Protein AF-0000000079916812 (afdb_homodimer)

pLDDT: mean 95.44, std 8.04, range [49.31, 98.94]

Radius of gyration: 19.15 Å; Cα contacts (8 Å, |Δi|>4): 628; chains: 2; bounding box: 50×48×40 Å

Nearest PDB structures (foldseek):
  5aig-assembly2_B  TM=8.307E-01  e=3.169E-08  unidentified
  4j9a-assembly4_D  TM=8.418E-01  e=2.479E-08  Pseudomonas aeruginosa PAO1
  3ebt-assembly1_A-2  TM=8.413E-01  e=2.003E-07  Burkholderia pseudomallei K96243
  4j8t-assembly5_B  TM=8.109E-01  e=1.618E-06  Pseudomonas aeruginosa PAO1
  3f14-assembly1_A-2  TM=7.371E-01  e=1.346E-06  Cytophaga hutchinsonii ATCC 33406

Foldseek 3Di:
DQVLLLVLVVQCVVLQQQLPLVSNLVQADQQAKEFADDDAPVTGMDGSVRSSVNSNCQVVFFVRGKDKAWPDWDTDDQKIKTWIWIWTATNVGHTDIKTKIKIFGDDPSHTRYMYIYIDRVSCRVPVVVVVVVVVVD/DQVLLLVLVVQCVVLQQQLPLVSNLVQADQQAKEFADDDAPVTGMDGSVRSSVNSNCQVVFFVRGKDKAWPDWDTDDQKIKTWIWIWTATNVGHTDIKTKIKIFGDDPSHTRYMYIYIDRVSCRVPVVVVVVVVVVD

Solvent-accessible surface area (backbone atoms only — not comparable to full-atom values): 13527 Å² total; per-residue (Å²): 105,44,64,60,48,44,51,43,54,51,46,44,53,48,14,50,21,65,28,32,34,67,59,34,54,71,38,42,39,91,78,18,37,36,35,34,55,54,79,29,82,88,35,42,75,39,44,45,68,53,47,35,50,49,21,55,41,28,59,70,50,14,70,79,24,37,47,72,47,77,75,47,77,38,39,36,80,50,36,33,38,39,31,31,38,37,43,32,32,33,60,88,64,50,77,50,71,46,53,39,39,34,42,36,33,46,55,95,81,17,34,42,36,36,40,37,39,39,30,25,38,54,46,36,62,54,52,48,50,50,54,54,54,59,71,74,104,104,46,64,59,49,45,50,45,53,51,46,45,52,47,15,49,20,67,28,32,33,68,59,35,54,71,37,41,38,90,79,17,36,35,34,33,55,54,78,30,80,88,34,41,75,38,44,44,68,55,47,35,51,48,20,55,42,27,61,70,50,14,68,78,24,38,48,72,47,78,75,46,78,40,41,36,80,50,35,32,37,40,31,32,37,36,43,32,33,33,58,89,63,49,78,49,72,47,52,40,40,35,44,37,32,48,56,96,83,18,34,41,36,37,40,38,37,38,31,26,38,55,47,38,63,54,53,48,51,50,53,54,53,59,72,74,103

InterPro domains:
  IPR032710 NTF2-like domain superfamily [SSF54427] (1-120)
  IPR037401 SnoaL-like domain [PF12680] (11-113)

Structure (mmCIF, N/CA/C/O backbone):
data_AF-0000000079916812-model_v1
#
loop_
_entity.id
_entity.type
_entity.pdbx_description
1 polymer 'SnoaL-like domain-containing protein'
#
loop_
_atom_site.group_PDB
_atom_site.id
_atom_site.type_symbol
_atom_site.label_atom_id
_atom_site.label_alt_id
_atom_site.label_comp_id
_atom_site.label_asym_id
_atom_site.label_entity_id
_atom_site.label_seq_id
_atom_site.pdbx_PDB_ins_code
_atom_site.Cartn_x
_atom_site.Cartn_y
_atom_site.Cartn_z
_atom_site.occupancy
_atom_site.B_iso_or_equiv
_atom_site.auth_seq_id
_atom_site.auth_comp_id
_atom_site.auth_asym_id
_atom_site.auth_atom_id
_atom_site.pdbx_PDB_model_num
ATOM 1 N N . MET A 1 1 ? 24.328 -7.715 -2.094 1 74.5 1 MET A N 1
ATOM 2 C CA . MET A 1 1 ? 23.297 -8.352 -1.279 1 74.5 1 MET A CA 1
ATOM 3 C C . MET A 1 1 ? 21.938 -7.727 -1.549 1 74.5 1 MET A C 1
ATOM 5 O O . MET A 1 1 ? 20.984 -8.438 -1.871 1 74.5 1 MET A O 1
ATOM 9 N N . THR A 1 2 ? 22 -6.441 -1.658 1 89.19 2 THR A N 1
ATOM 10 C CA . THR A 1 2 ? 20.734 -5.781 -1.929 1 89.19 2 THR A CA 1
ATOM 11 C C . THR A 1 2 ? 20.312 -6 -3.377 1 89.19 2 THR A C 1
ATOM 13 O O . THR A 1 2 ? 19.125 -6.199 -3.656 1 89.19 2 THR A O 1
ATOM 16 N N . GLU A 1 3 ? 21.312 -6.184 -4.258 1 94.81 3 GLU A N 1
ATOM 17 C CA . GLU A 1 3 ? 20.953 -6.391 -5.66 1 94.81 3 GLU A CA 1
ATOM 18 C C . GLU A 1 3 ? 20.391 -7.789 -5.891 1 94.81 3 GLU A C 1
ATOM 20 O O . GLU A 1 3 ? 19.438 -7.961 -6.66 1 94.81 3 GLU A O 1
ATOM 25 N N . LYS A 1 4 ? 20.969 -8.789 -5.242 1 97.12 4 LYS A N 1
ATOM 26 C CA . LYS A 1 4 ? 20.438 -10.148 -5.336 1 97.12 4 LYS A CA 1
ATOM 27 C C . LYS A 1 4 ? 19.016 -10.234 -4.781 1 97.12 4 LYS A C 1
ATOM 29 O O . LYS A 1 4 ? 18.172 -10.938 -5.328 1 97.12 4 LYS A O 1
ATOM 34 N N . ASN A 1 5 ? 18.812 -9.523 -3.646 1 98.38 5 ASN A N 1
ATOM 35 C CA . ASN A 1 5 ? 17.469 -9.484 -3.072 1 98.38 5 ASN A CA 1
ATOM 36 C C . ASN A 1 5 ? 16.469 -8.859 -4.035 1 98.38 5 ASN A C 1
ATOM 38 O O . ASN A 1 5 ? 15.328 -9.32 -4.133 1 98.38 5 ASN A O 1
ATOM 42 N N . LYS A 1 6 ? 16.891 -7.785 -4.742 1 98.69 6 LYS A N 1
ATOM 43 C CA . LYS A 1 6 ? 16.031 -7.172 -5.742 1 98.69 6 LYS A CA 1
ATOM 44 C C . LYS A 1 6 ? 15.672 -8.164 -6.844 1 98.69 6 LYS A C 1
ATOM 46 O O . LYS A 1 6 ? 14.523 -8.234 -7.277 1 98.69 6 LYS A O 1
ATOM 51 N N . GLU A 1 7 ? 16.641 -8.891 -7.273 1 98.56 7 GLU A N 1
ATOM 52 C CA . GLU A 1 7 ? 16.406 -9.867 -8.336 1 98.56 7 GLU A CA 1
ATOM 53 C C . GLU A 1 7 ? 15.391 -10.922 -7.91 1 98.56 7 GLU A C 1
ATOM 55 O O . GLU A 1 7 ? 14.508 -11.281 -8.688 1 98.56 7 GLU A O 1
ATOM 60 N N . VAL A 1 8 ? 15.508 -11.414 -6.703 1 98.69 8 VAL A N 1
ATOM 61 C CA . VAL A 1 8 ? 14.578 -12.422 -6.203 1 98.69 8 VAL A CA 1
ATOM 62 C C . VAL A 1 8 ? 13.172 -11.844 -6.133 1 98.69 8 VAL A C 1
ATOM 64 O O . VAL A 1 8 ? 12.203 -12.492 -6.527 1 98.69 8 VAL A O 1
ATOM 67 N N . ALA A 1 9 ? 13.031 -10.602 -5.641 1 98.81 9 ALA A N 1
ATOM 68 C CA . ALA A 1 9 ? 11.734 -9.93 -5.57 1 98.81 9 ALA A CA 1
ATOM 69 C C . ALA A 1 9 ? 11.141 -9.758 -6.965 1 98.81 9 ALA A C 1
ATOM 71 O O . ALA A 1 9 ? 9.953 -10.023 -7.176 1 98.81 9 ALA A O 1
ATOM 72 N N . MET A 1 10 ? 11.961 -9.32 -7.902 1 98.75 10 MET A N 1
ATOM 73 C CA . MET A 1 10 ? 11.492 -9.094 -9.266 1 98.75 10 MET A CA 1
ATOM 74 C C . MET A 1 10 ? 11.125 -10.414 -9.938 1 98.75 10 MET A C 1
ATOM 76 O O . MET A 1 10 ? 10.195 -10.461 -10.75 1 98.75 10 MET A O 1
ATOM 80 N N . ASN A 1 11 ? 11.836 -11.492 -9.578 1 98.81 11 ASN A N 1
ATOM 81 C CA . ASN A 1 11 ? 11.484 -12.805 -10.094 1 98.81 11 ASN A CA 1
ATOM 82 C C . ASN A 1 11 ? 10.133 -13.273 -9.555 1 98.81 11 ASN A C 1
ATOM 84 O O . ASN A 1 11 ? 9.359 -13.914 -10.266 1 98.81 11 ASN A O 1
ATOM 88 N N . TYR A 1 12 ? 9.844 -13 -8.266 1 98.94 12 TYR A N 1
ATOM 89 C CA . TYR A 1 12 ? 8.516 -13.266 -7.723 1 98.94 12 TYR A CA 1
ATOM 90 C C . TYR A 1 12 ? 7.434 -12.586 -8.555 1 98.94 12 TYR A C 1
ATOM 92 O O . TYR A 1 12 ? 6.449 -13.219 -8.938 1 98.94 12 TYR A O 1
ATOM 100 N N . LEU A 1 13 ? 7.625 -11.344 -8.82 1 98.88 13 LEU A N 1
ATOM 101 C CA . LEU A 1 13 ? 6.625 -10.555 -9.531 1 98.88 13 LEU A CA 1
ATOM 102 C C . LEU A 1 13 ? 6.488 -11.031 -10.977 1 98.88 13 LEU A C 1
ATOM 104 O O . LEU A 1 13 ? 5.387 -11.023 -11.531 1 98.88 13 LEU A O 1
ATOM 108 N N . LYS A 1 14 ? 7.629 -11.422 -11.578 1 98.81 14 LYS A N 1
ATOM 109 C CA . LYS A 1 14 ? 7.59 -12.039 -12.906 1 98.81 14 LYS A CA 1
ATOM 110 C C . LYS A 1 14 ? 6.758 -13.312 -12.898 1 98.81 14 LYS A C 1
ATOM 112 O O . LYS A 1 14 ? 5.887 -13.5 -13.75 1 98.81 14 LYS A O 1
ATOM 117 N N . ALA A 1 15 ? 7.016 -14.164 -11.922 1 98.88 15 ALA A N 1
ATOM 118 C CA . ALA A 1 15 ? 6.281 -15.422 -11.789 1 98.88 15 ALA A CA 1
ATOM 119 C C . ALA A 1 15 ? 4.785 -15.164 -11.609 1 98.88 15 ALA A C 1
ATOM 121 O O . ALA A 1 15 ? 3.957 -15.828 -12.234 1 98.88 15 ALA A O 1
ATOM 122 N N . LEU A 1 16 ? 4.441 -14.195 -10.797 1 98.75 16 LEU A N 1
ATOM 123 C CA . LEU A 1 16 ? 3.053 -13.828 -10.555 1 98.75 16 LEU A CA 1
ATOM 124 C C . LEU A 1 16 ? 2.393 -13.328 -11.836 1 98.75 16 LEU A C 1
ATOM 126 O O . LEU A 1 16 ? 1.323 -13.812 -12.211 1 98.75 16 LEU A O 1
ATOM 130 N N . GLY A 1 17 ? 3.031 -12.414 -12.5 1 98.69 17 GLY A N 1
ATOM 131 C CA . GLY A 1 17 ? 2.461 -11.828 -13.703 1 98.69 17 GLY A CA 1
ATOM 132 C C . GLY A 1 17 ? 2.281 -12.828 -14.828 1 98.69 17 GLY A C 1
ATOM 133 O O . GLY A 1 17 ? 1.282 -12.789 -15.547 1 98.69 17 GLY A O 1
ATOM 134 N N . GLU A 1 18 ? 3.221 -13.766 -14.945 1 98.19 18 GLU A N 1
ATOM 135 C CA . GLU A 1 18 ? 3.225 -14.734 -16.047 1 98.19 18 GLU A CA 1
ATOM 136 C C . GLU A 1 18 ? 2.436 -15.984 -15.672 1 98.19 18 GLU A C 1
ATOM 138 O O . GLU A 1 18 ? 2.199 -16.844 -16.516 1 98.19 18 GLU A O 1
ATOM 143 N N . GLY A 1 19 ? 2.039 -16.078 -14.477 1 98.38 19 GLY A N 1
ATOM 144 C CA . GLY A 1 19 ? 1.413 -17.312 -14.039 1 98.38 19 GLY A CA 1
ATOM 145 C C . GLY A 1 19 ? 2.342 -18.516 -14.117 1 98.38 19 GLY A C 1
ATOM 146 O O . GLY A 1 19 ? 1.968 -19.562 -14.641 1 98.38 19 GLY A O 1
ATOM 147 N N . ASP A 1 20 ? 3.576 -18.375 -13.609 1 98.62 20 ASP A N 1
ATOM 148 C CA . ASP A 1 20 ? 4.609 -19.406 -13.625 1 98.62 20 ASP A CA 1
ATOM 149 C C . ASP A 1 20 ? 4.809 -20 -12.234 1 98.62 20 ASP A C 1
ATOM 151 O O . ASP A 1 20 ? 5.641 -19.531 -11.461 1 98.62 20 ASP A O 1
ATOM 155 N N . PRO A 1 21 ? 4.094 -21.094 -11.922 1 98.62 21 PRO A N 1
ATOM 156 C CA . PRO A 1 21 ? 4.176 -21.641 -10.562 1 98.62 21 PRO A CA 1
ATOM 157 C C . PRO A 1 21 ? 5.531 -22.266 -10.25 1 98.62 21 PRO A C 1
ATOM 159 O O . PRO A 1 21 ? 5.93 -22.344 -9.086 1 98.62 21 PRO A O 1
ATOM 162 N N . VAL A 1 22 ? 6.219 -22.703 -11.258 1 98.75 22 VAL A N 1
ATOM 163 C CA . VAL A 1 22 ? 7.531 -23.297 -11.047 1 98.75 22 VAL A CA 1
ATOM 164 C C . VAL A 1 22 ? 8.523 -22.234 -10.586 1 98.75 22 VAL A C 1
ATOM 166 O O . VAL A 1 22 ? 9.219 -22.422 -9.586 1 98.75 22 VAL A O 1
ATOM 169 N N . LEU A 1 23 ? 8.586 -21.156 -11.336 1 98.75 23 LEU A N 1
ATOM 170 C CA . LEU A 1 23 ? 9.445 -20.062 -10.914 1 98.75 23 LEU A CA 1
ATOM 171 C C . LEU A 1 23 ? 9.031 -19.531 -9.539 1 98.75 23 LEU A C 1
ATOM 173 O O . LEU A 1 23 ? 9.883 -19.25 -8.703 1 98.75 23 LEU A O 1
ATOM 177 N N . MET A 1 24 ? 7.719 -19.406 -9.32 1 98.88 24 MET A N 1
ATOM 178 C CA . MET A 1 24 ? 7.25 -18.953 -8.016 1 98.88 24 MET A CA 1
ATOM 179 C C . MET A 1 24 ? 7.785 -19.844 -6.898 1 98.88 24 MET A C 1
ATOM 181 O O . MET A 1 24 ? 8.352 -19.344 -5.926 1 98.88 24 MET A O 1
ATOM 185 N N . ASP A 1 25 ? 7.637 -21.078 -7.082 1 98.5 25 ASP A N 1
ATOM 186 C CA . ASP A 1 25 ? 8.07 -22.047 -6.074 1 98.5 25 ASP A CA 1
ATOM 187 C C . ASP A 1 25 ? 9.562 -21.922 -5.805 1 98.5 25 ASP A C 1
ATOM 189 O O . ASP A 1 25 ? 10.016 -22.109 -4.668 1 98.5 25 ASP A O 1
ATOM 193 N N . SER A 1 26 ? 10.312 -21.609 -6.73 1 98.5 26 SER A N 1
ATOM 194 C CA . SER A 1 26 ? 11.766 -21.594 -6.641 1 98.5 26 SER A CA 1
ATOM 195 C C . SER A 1 26 ? 12.258 -20.406 -5.824 1 98.5 26 SER A C 1
ATOM 197 O O . SER A 1 26 ? 13.383 -20.422 -5.312 1 98.5 26 SER A O 1
ATOM 199 N N . VAL A 1 27 ? 11.461 -19.391 -5.672 1 98.81 27 VAL A N 1
ATOM 200 C CA . VAL A 1 27 ? 11.961 -18.172 -5.047 1 98.81 27 VAL A CA 1
ATOM 201 C C . VAL A 1 27 ? 11.414 -18.062 -3.625 1 98.81 27 VAL A C 1
ATOM 203 O O . VAL A 1 27 ? 11.688 -17.078 -2.92 1 98.81 27 VAL A O 1
ATOM 206 N N . LEU A 1 28 ? 10.664 -19.047 -3.139 1 98.88 28 LEU A N 1
ATOM 207 C CA . LEU A 1 28 ? 10.023 -18.969 -1.829 1 98.88 28 LEU A CA 1
ATOM 208 C C . LEU A 1 28 ? 10.695 -19.922 -0.84 1 98.88 28 LEU A C 1
ATOM 210 O O . LEU A 1 28 ? 11.117 -21.016 -1.212 1 98.88 28 LEU A O 1
ATOM 214 N N . THR A 1 29 ? 10.852 -19.531 0.373 1 98.88 29 THR A N 1
ATOM 215 C CA . THR A 1 29 ? 11.242 -20.453 1.43 1 98.88 29 THR A CA 1
ATOM 216 C C . THR A 1 29 ? 10.102 -21.406 1.757 1 98.88 29 THR A C 1
ATOM 218 O O . THR A 1 29 ? 8.953 -21.172 1.37 1 98.88 29 THR A O 1
ATOM 221 N N . GLU A 1 30 ? 10.367 -22.453 2.488 1 98.38 30 GLU A N 1
ATOM 222 C CA . GLU A 1 30 ? 9.359 -23.438 2.861 1 98.38 30 GLU A CA 1
ATOM 223 C C . GLU A 1 30 ? 8.32 -22.844 3.803 1 98.38 30 GLU A C 1
ATOM 225 O O . GLU A 1 30 ? 7.141 -23.203 3.744 1 98.38 30 GLU A O 1
ATOM 230 N N . ASP A 1 31 ? 8.758 -21.891 4.605 1 98.62 31 ASP A N 1
ATOM 231 C CA . ASP A 1 31 ? 7.891 -21.312 5.617 1 98.62 31 ASP A CA 1
ATOM 232 C C . ASP A 1 31 ? 7.301 -19.984 5.137 1 98.62 31 ASP A C 1
ATOM 234 O O . ASP A 1 31 ? 6.855 -19.172 5.945 1 98.62 31 ASP A O 1
ATOM 238 N N . PHE A 1 32 ? 7.312 -19.797 3.859 1 98.81 32 PHE A N 1
ATOM 239 C CA . PHE A 1 32 ? 6.82 -18.547 3.275 1 98.81 32 PHE A CA 1
ATOM 240 C C . PHE A 1 32 ? 5.359 -18.328 3.648 1 98.81 32 PHE A C 1
ATOM 242 O O . PHE A 1 32 ? 4.566 -19.266 3.684 1 98.81 32 PHE A O 1
ATOM 249 N N . ASP A 1 33 ? 5.023 -17.078 3.891 1 98.75 33 ASP A N 1
ATOM 250 C CA . ASP A 1 33 ? 3.645 -16.594 3.906 1 98.75 33 ASP A CA 1
ATOM 251 C C . ASP A 1 33 ? 3.543 -15.18 3.352 1 98.75 33 ASP A C 1
ATOM 253 O O . ASP A 1 33 ? 4.547 -14.477 3.252 1 98.75 33 ASP A O 1
ATOM 257 N N . THR A 1 34 ? 2.381 -14.805 3.039 1 98.81 34 THR A N 1
ATOM 258 C CA . THR A 1 34 ? 2.154 -13.461 2.535 1 98.81 34 THR A CA 1
ATOM 259 C C . THR A 1 34 ? 0.87 -12.875 3.113 1 98.81 34 THR A C 1
ATOM 261 O O . THR A 1 34 ? -0.002 -13.609 3.574 1 98.81 34 THR A O 1
ATOM 264 N N . LEU A 1 35 ? 0.844 -11.594 3.148 1 98.81 35 LEU A N 1
ATOM 265 C CA . LEU A 1 35 ? -0.341 -10.883 3.607 1 98.81 35 LEU A CA 1
ATOM 266 C C . LEU A 1 35 ? -0.727 -9.781 2.623 1 98.81 35 LEU A C 1
ATOM 268 O O . LEU A 1 35 ? 0.009 -8.805 2.455 1 98.81 35 LEU A O 1
ATOM 272 N N . ALA A 1 36 ? -1.826 -10.016 1.904 1 98.56 36 ALA A N 1
ATOM 273 C CA . ALA A 1 36 ? -2.479 -8.898 1.215 1 98.56 36 ALA A CA 1
ATOM 274 C C . ALA A 1 36 ? -3.232 -8.016 2.199 1 98.56 36 ALA A C 1
ATOM 276 O O . ALA A 1 36 ? -4.242 -8.43 2.773 1 98.56 36 ALA A O 1
ATOM 277 N N . ARG A 1 37 ? -2.76 -6.84 2.391 1 98.75 37 ARG A N 1
ATOM 278 C CA . ARG A 1 37 ? -3.264 -5.941 3.424 1 98.75 37 ARG A CA 1
ATOM 279 C C . ARG A 1 37 ? -4.59 -5.316 3.008 1 98.75 37 ARG A C 1
ATOM 281 O O . ARG A 1 37 ? -4.754 -4.902 1.858 1 98.75 37 ARG A O 1
ATOM 288 N N . GLY A 1 38 ? -5.477 -5.238 3.939 1 98.5 38 GLY A N 1
ATOM 289 C CA . GLY A 1 38 ? -6.723 -4.539 3.682 1 98.5 38 GLY A CA 1
ATOM 290 C C . GLY A 1 38 ? -7.953 -5.379 3.977 1 98.5 38 GLY A C 1
ATOM 291 O O . GLY A 1 38 ? -7.84 -6.48 4.516 1 98.5 38 GLY A O 1
ATOM 292 N N . THR A 1 39 ? -9.102 -4.895 3.602 1 97.56 39 THR A N 1
ATOM 293 C CA . THR A 1 39 ? -10.367 -5.496 4 1 97.56 39 THR A CA 1
ATOM 294 C C . THR A 1 39 ? -11.125 -6.016 2.783 1 97.56 39 THR A C 1
ATOM 296 O O . THR A 1 39 ? -12.266 -6.473 2.902 1 97.56 39 THR A O 1
ATOM 299 N N . ALA A 1 40 ? -10.539 -5.898 1.578 1 96.19 40 ALA A N 1
ATOM 300 C CA . ALA A 1 40 ? -11.18 -6.5 0.412 1 96.19 40 ALA A CA 1
ATOM 301 C C . ALA A 1 40 ? -11.281 -8.016 0.567 1 96.19 40 ALA A C 1
ATOM 303 O O . ALA A 1 40 ? -10.523 -8.625 1.325 1 96.19 40 ALA A O 1
ATOM 304 N N . LYS A 1 41 ? -12.133 -8.617 -0.179 1 94.12 41 LYS A N 1
ATOM 305 C CA . LYS A 1 41 ? -12.398 -10.047 -0.089 1 94.12 41 LYS A CA 1
ATOM 306 C C . LYS A 1 41 ? -11.156 -10.859 -0.445 1 94.12 41 LYS A C 1
ATOM 308 O O . LYS A 1 41 ? -10.93 -11.938 0.111 1 94.12 41 LYS A O 1
ATOM 313 N N . ILE A 1 42 ? -10.375 -10.344 -1.321 1 92.56 42 ILE A N 1
ATOM 314 C CA . ILE A 1 42 ? -9.211 -11.07 -1.815 1 92.56 42 ILE A CA 1
ATOM 315 C C . ILE A 1 42 ? -8.055 -10.922 -0.832 1 92.56 42 ILE A C 1
ATOM 317 O O . ILE A 1 42 ? -7.027 -11.594 -0.969 1 92.56 42 ILE A O 1
ATOM 321 N N . CYS A 1 43 ? -8.219 -10.008 0.134 1 97.06 43 CYS A N 1
ATOM 322 C CA . CYS A 1 43 ? -7.133 -9.758 1.074 1 97.06 43 CYS A CA 1
ATOM 323 C C . CYS A 1 43 ? -7.047 -10.859 2.121 1 97.06 43 CYS A C 1
ATOM 325 O O . CYS A 1 43 ? -7.996 -11.625 2.301 1 97.06 43 CYS A O 1
ATOM 327 N N . GLY A 1 44 ? -5.879 -10.891 2.711 1 97.88 44 GLY A N 1
ATOM 328 C CA . GLY A 1 44 ? -5.648 -11.891 3.742 1 97.88 44 GLY A CA 1
ATOM 329 C C . GLY A 1 44 ? -4.336 -12.633 3.57 1 97.88 44 GLY A C 1
ATOM 330 O O . GLY A 1 44 ? -3.508 -12.258 2.736 1 97.88 44 GLY A O 1
ATOM 331 N N . ARG A 1 45 ? -4.199 -13.609 4.469 1 98.56 45 ARG A N 1
ATOM 332 C CA . ARG A 1 45 ? -2.957 -14.375 4.516 1 98.56 45 ARG A CA 1
ATOM 333 C C . ARG A 1 45 ? -3.02 -15.578 3.578 1 98.56 45 ARG A C 1
ATOM 335 O O . ARG A 1 45 ? -4.07 -16.203 3.436 1 98.56 45 ARG A O 1
ATOM 342 N N . ARG A 1 46 ? -1.915 -15.922 2.926 1 98.62 46 ARG A N 1
ATOM 343 C CA . ARG A 1 46 ? -1.754 -17.125 2.129 1 98.62 46 ARG A CA 1
ATOM 344 C C . ARG A 1 46 ? -0.453 -17.844 2.479 1 98.62 46 ARG A C 1
ATOM 346 O O . ARG A 1 46 ? 0.577 -17.203 2.693 1 98.62 46 ARG A O 1
ATOM 353 N N . THR A 1 47 ? -0.562 -19.078 2.449 1 98.69 47 THR A N 1
ATOM 354 C CA . THR A 1 47 ? 0.622 -19.922 2.605 1 98.69 47 THR A CA 1
ATOM 355 C C . THR A 1 47 ? 1.391 -20.031 1.292 1 98.69 47 THR A C 1
ATOM 357 O O . THR A 1 47 ? 0.936 -19.531 0.26 1 98.69 47 THR A O 1
ATOM 360 N N . ARG A 1 48 ? 2.568 -20.672 1.485 1 98.75 48 ARG A N 1
ATOM 361 C CA . ARG A 1 48 ? 3.361 -20.969 0.295 1 98.75 48 ARG A CA 1
ATOM 362 C C . ARG A 1 48 ? 2.547 -21.75 -0.727 1 98.75 48 ARG A C 1
ATOM 364 O O . ARG A 1 48 ? 2.494 -21.375 -1.902 1 98.75 48 ARG A O 1
ATOM 371 N N . GLU A 1 49 ? 1.861 -22.797 -0.272 1 98.5 49 GLU A N 1
ATOM 372 C CA . GLU A 1 49 ? 1.092 -23.656 -1.157 1 98.5 49 GLU A CA 1
ATOM 373 C C . GLU A 1 49 ? -0.05 -22.891 -1.823 1 98.5 49 GLU A C 1
ATOM 375 O O . GLU A 1 49 ? -0.294 -23.062 -3.021 1 98.5 49 GLU A O 1
ATOM 380 N N . GLU A 1 50 ? -0.721 -22.109 -1.069 1 98.44 50 GLU A N 1
ATOM 381 C CA . GLU A 1 50 ? -1.831 -21.328 -1.597 1 98.44 50 GLU A CA 1
ATOM 382 C C . GLU A 1 50 ? -1.345 -20.297 -2.619 1 98.44 50 GLU A C 1
ATOM 384 O O . GLU A 1 50 ? -2.027 -20.031 -3.609 1 98.44 50 GLU A O 1
ATOM 389 N N . THR A 1 51 ? -0.197 -19.719 -2.338 1 98.75 51 THR A N 1
ATOM 390 C CA . THR A 1 51 ? 0.375 -18.734 -3.254 1 98.75 51 THR A CA 1
ATOM 391 C C . THR A 1 51 ? 0.755 -19.391 -4.578 1 98.75 51 THR A C 1
ATOM 393 O O . THR A 1 51 ? 0.415 -18.875 -5.648 1 98.75 51 THR A O 1
ATOM 396 N N . VAL A 1 52 ? 1.404 -20.516 -4.52 1 98.69 52 VAL A N 1
ATOM 397 C CA . VAL A 1 52 ? 1.805 -21.234 -5.73 1 98.69 52 VAL A CA 1
ATOM 398 C C . VAL A 1 52 ? 0.566 -21.656 -6.516 1 98.69 52 VAL A C 1
ATOM 400 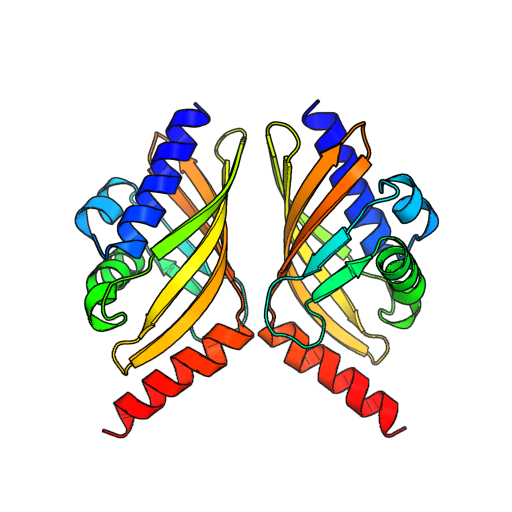O O . VAL A 1 52 ? 0.53 -21.531 -7.742 1 98.69 52 VAL A O 1
ATOM 403 N N . ALA A 1 53 ? -0.477 -22.094 -5.812 1 98.12 53 ALA A N 1
ATOM 404 C CA . ALA A 1 53 ? -1.73 -22.469 -6.461 1 98.12 53 ALA A CA 1
ATOM 405 C C . ALA A 1 53 ? -2.377 -21.266 -7.145 1 98.12 53 ALA A C 1
ATOM 407 O O . ALA A 1 53 ? -2.92 -21.391 -8.242 1 98.12 53 ALA A O 1
ATOM 408 N N . PHE A 1 54 ? -2.373 -20.156 -6.484 1 97.12 54 PHE A N 1
ATOM 409 C CA . PHE A 1 54 ? -2.924 -18.938 -7.07 1 97.12 54 PHE A CA 1
ATOM 410 C C . PHE A 1 54 ? -2.201 -18.594 -8.367 1 97.12 54 PHE A C 1
ATOM 412 O O . PHE A 1 54 ? -2.838 -18.281 -9.375 1 97.12 54 PHE A O 1
ATOM 419 N N . VAL A 1 55 ? -0.85 -18.625 -8.289 1 98.38 55 VAL A N 1
ATOM 420 C CA . VAL A 1 55 ? -0.045 -18.297 -9.461 1 98.38 55 VAL A CA 1
ATOM 421 C C . VAL A 1 55 ? -0.384 -19.25 -10.609 1 98.38 55 VAL A C 1
ATOM 423 O O . VAL A 1 55 ? -0.5 -18.828 -11.758 1 98.38 55 VAL A O 1
ATOM 426 N N . ALA A 1 56 ? -0.644 -20.5 -10.312 1 97.69 56 ALA A N 1
ATOM 427 C CA . ALA A 1 56 ? -1.018 -21.484 -11.328 1 97.69 56 ALA A CA 1
ATOM 428 C C . ALA A 1 56 ? -2.371 -21.141 -11.945 1 97.69 56 ALA A C 1
ATOM 430 O O . ALA A 1 56 ? -2.633 -21.484 -13.102 1 97.69 56 ALA A O 1
ATOM 431 N N . ALA A 1 57 ? -3.184 -20.469 -11.25 1 95.31 57 ALA A N 1
ATOM 432 C CA . ALA A 1 57 ? -4.547 -20.172 -11.68 1 95.31 57 ALA A CA 1
ATOM 433 C C . ALA A 1 57 ? -4.613 -18.844 -12.406 1 95.31 57 ALA A C 1
ATOM 435 O O . ALA A 1 57 ? -5.668 -18.453 -12.906 1 95.31 57 ALA A O 1
ATOM 436 N N . VAL A 1 58 ? -3.535 -18.078 -12.508 1 96.25 58 VAL A N 1
ATOM 437 C CA . VAL A 1 58 ? -3.508 -16.734 -13.078 1 96.25 58 VAL A CA 1
ATOM 438 C C . VAL A 1 58 ? -4.023 -16.781 -14.516 1 96.25 58 VAL A C 1
ATOM 440 O O . VAL A 1 58 ? -4.789 -15.898 -14.93 1 96.25 58 VAL A O 1
ATOM 443 N N . SER A 1 59 ? -3.635 -17.828 -15.273 1 93.88 59 SER A N 1
ATOM 444 C CA . SER A 1 59 ? -4.031 -17.906 -16.672 1 93.88 59 SER A CA 1
ATOM 445 C C . SER A 1 59 ? -5.539 -18.078 -16.812 1 93.88 59 SER A C 1
ATOM 447 O O . SER A 1 59 ? -6.113 -17.734 -17.844 1 93.88 59 SER A O 1
ATOM 449 N N . SER A 1 60 ? -6.172 -18.672 -15.812 1 93.38 60 SER A N 1
ATOM 450 C CA . SER A 1 60 ? -7.617 -18.844 -15.852 1 93.38 60 SER A CA 1
ATOM 451 C C . SER A 1 60 ? -8.336 -17.578 -15.383 1 93.38 60 SER A C 1
ATOM 453 O O . SER A 1 60 ? -9.5 -17.359 -15.742 1 93.38 60 SER A O 1
ATOM 455 N N . LEU A 1 61 ? -7.66 -16.766 -14.648 1 92.44 61 LEU A N 1
ATOM 456 C CA . LEU A 1 61 ? -8.281 -15.594 -14.047 1 92.44 61 LEU A CA 1
ATOM 457 C C . LEU A 1 61 ? -8.078 -14.359 -14.922 1 92.44 61 LEU A C 1
ATOM 459 O O . LEU A 1 61 ? -8.945 -13.484 -14.977 1 92.44 61 LEU A O 1
ATOM 463 N N . PHE A 1 62 ? -6.895 -14.359 -15.578 1 95.38 62 PHE A N 1
ATOM 464 C CA . PHE A 1 62 ? -6.5 -13.227 -16.422 1 95.38 62 PHE A CA 1
ATOM 465 C C . PHE A 1 62 ? -6.172 -13.695 -17.828 1 95.38 62 PHE A C 1
ATOM 467 O O . PHE A 1 62 ? -5.352 -14.594 -18.016 1 95.38 62 PHE A O 1
ATOM 474 N N . LYS A 1 63 ? -6.684 -13.125 -18.891 1 95.19 63 LYS A N 1
ATOM 475 C CA . LYS A 1 63 ? -6.566 -13.539 -20.281 1 95.19 63 LYS A CA 1
ATOM 476 C C . LYS A 1 63 ? -5.105 -13.602 -20.719 1 95.19 63 LYS A C 1
ATOM 478 O O . LYS A 1 63 ? -4.688 -14.539 -21.391 1 95.19 63 LYS A O 1
ATOM 483 N N . ASN A 1 64 ? -4.281 -12.594 -20.359 1 95.44 64 ASN A N 1
ATOM 484 C CA . ASN A 1 64 ? -2.891 -12.5 -20.797 1 95.44 64 ASN A CA 1
ATOM 485 C C . ASN A 1 64 ? -1.953 -12.258 -19.609 1 95.44 64 ASN A C 1
ATOM 487 O O . ASN A 1 64 ? -0.965 -11.531 -19.75 1 95.44 64 ASN A O 1
ATOM 491 N N . GLY A 1 65 ? -2.381 -12.836 -18.438 1 97.25 65 GLY A N 1
ATOM 492 C CA . GLY A 1 65 ? -1.567 -12.578 -17.266 1 97.25 65 GLY A CA 1
ATOM 493 C C . GLY A 1 65 ? -1.657 -11.141 -16.781 1 97.25 65 GLY A C 1
ATOM 494 O O . GLY A 1 65 ? -2.656 -10.461 -17.016 1 97.25 65 GLY A O 1
ATOM 495 N N . ILE A 1 66 ? -0.746 -10.781 -16 1 98.19 66 ILE A N 1
ATOM 496 C CA . ILE A 1 66 ? -0.658 -9.43 -15.461 1 98.19 66 ILE A CA 1
ATOM 497 C C . ILE A 1 66 ? 0.649 -8.781 -15.914 1 98.19 66 ILE A C 1
ATOM 499 O O . ILE A 1 66 ? 1.732 -9.32 -15.672 1 98.19 66 ILE A O 1
ATOM 503 N N . ARG A 1 67 ? 0.581 -7.695 -16.562 1 98.69 67 ARG A N 1
ATOM 504 C CA . ARG A 1 67 ? 1.771 -6.93 -16.906 1 98.69 67 ARG A CA 1
ATOM 505 C C . ARG A 1 67 ? 2.111 -5.91 -15.828 1 98.69 67 ARG A C 1
ATOM 507 O O . ARG A 1 67 ? 1.295 -5.047 -15.508 1 98.69 67 ARG A O 1
ATOM 514 N N . PHE A 1 68 ? 3.311 -6 -15.344 1 98.56 68 PHE A N 1
ATOM 515 C CA . PHE A 1 68 ? 3.744 -5.07 -14.305 1 98.56 68 PHE A CA 1
ATOM 516 C C . PHE A 1 68 ? 4.684 -4.02 -14.883 1 98.56 68 PHE A C 1
ATOM 518 O O . PHE A 1 68 ? 5.578 -4.34 -15.664 1 98.56 68 PHE A O 1
ATOM 525 N N . GLU A 1 69 ? 4.477 -2.826 -14.609 1 98.69 69 GLU A N 1
ATOM 526 C CA . GLU A 1 69 ? 5.402 -1.726 -14.852 1 98.69 69 GLU A CA 1
ATOM 527 C C . GLU A 1 69 ? 6.004 -1.205 -13.547 1 98.69 69 GLU A C 1
ATOM 529 O O . GLU A 1 69 ? 5.297 -0.614 -12.727 1 98.69 69 GLU A O 1
ATOM 534 N N . PHE A 1 70 ? 7.285 -1.376 -13.406 1 98.5 70 PHE A N 1
ATOM 535 C CA . PHE A 1 70 ? 7.961 -0.978 -12.172 1 98.5 70 PHE A CA 1
ATOM 536 C C . PHE A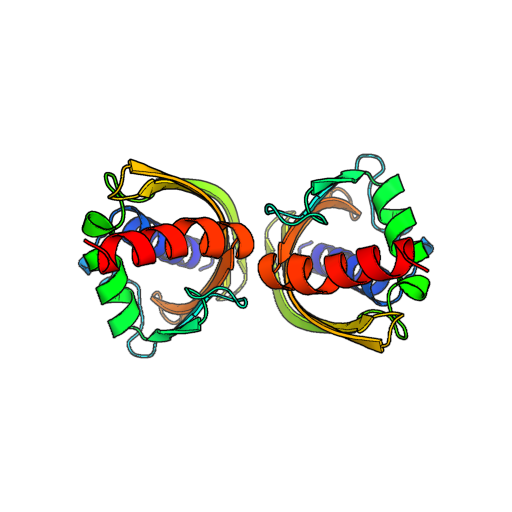 1 70 ? 8.141 0.535 -12.125 1 98.5 70 PHE A C 1
ATOM 538 O O . PHE A 1 70 ? 8.578 1.146 -13.102 1 98.5 70 PHE A O 1
ATOM 545 N N . GLU A 1 71 ? 7.812 1.095 -11.039 1 98.69 71 GLU A N 1
ATOM 546 C CA . GLU A 1 71 ? 8.055 2.516 -10.805 1 98.69 71 GLU A CA 1
ATOM 547 C C . GLU A 1 71 ? 9.297 2.732 -9.945 1 98.69 71 GLU A C 1
ATOM 549 O O . GLU A 1 71 ? 10.055 3.68 -10.172 1 98.69 71 GLU A O 1
ATOM 554 N N . SER A 1 72 ? 9.516 1.858 -8.93 1 98.56 72 SER A N 1
ATOM 555 C CA . SER A 1 72 ? 10.727 1.891 -8.125 1 98.56 72 SER A CA 1
ATOM 556 C C . SER A 1 72 ? 10.984 0.54 -7.465 1 98.56 72 SER A C 1
ATOM 558 O O . SER A 1 72 ? 10.062 -0.25 -7.266 1 98.56 72 SER A O 1
ATOM 560 N N . VAL A 1 73 ? 12.211 0.232 -7.219 1 98.75 73 VAL A N 1
ATOM 561 C CA . VAL A 1 73 ? 12.688 -0.89 -6.418 1 98.75 73 VAL A CA 1
ATOM 562 C C . VAL A 1 73 ? 13.688 -0.394 -5.375 1 98.75 73 VAL A C 1
ATOM 564 O O . VAL A 1 73 ? 14.766 0.084 -5.723 1 98.75 73 VAL A O 1
ATOM 567 N N . THR A 1 74 ? 13.258 -0.439 -4.133 1 98.62 74 THR A N 1
ATOM 568 C CA . THR A 1 74 ? 14.047 0.07 -3.012 1 98.62 74 THR A CA 1
ATOM 569 C C . THR A 1 74 ? 14.438 -1.062 -2.066 1 98.62 74 THR A C 1
ATOM 571 O O . THR A 1 74 ? 13.57 -1.765 -1.541 1 98.62 74 THR A O 1
ATOM 574 N N . ALA A 1 75 ? 15.773 -1.241 -1.851 1 98.69 75 ALA A N 1
ATOM 575 C CA . ALA A 1 75 ? 16.219 -2.373 -1.04 1 98.69 75 ALA A CA 1
ATOM 576 C C . ALA A 1 75 ? 17.141 -1.918 0.078 1 98.69 75 ALA A C 1
ATOM 578 O O . ALA A 1 75 ? 17.969 -1.021 -0.118 1 98.69 75 ALA A O 1
ATOM 579 N N . GLU A 1 76 ? 17 -2.479 1.211 1 98.12 76 GLU A N 1
ATOM 580 C CA . GLU A 1 76 ? 17.875 -2.314 2.369 1 98.12 76 GLU A CA 1
ATOM 581 C C . GLU A 1 76 ? 17.844 -3.559 3.254 1 98.12 76 GLU A C 1
ATOM 583 O O . GLU A 1 76 ? 16.781 -4.07 3.592 1 98.12 76 GLU A O 1
ATOM 588 N N . ALA A 1 77 ? 19.016 -3.99 3.666 1 96.69 77 ALA A N 1
ATOM 589 C CA . ALA A 1 77 ? 19.109 -5.203 4.473 1 96.69 77 ALA A CA 1
ATOM 590 C C . ALA A 1 77 ? 18.406 -6.375 3.791 1 96.69 77 ALA A C 1
ATOM 592 O O . ALA A 1 77 ? 18.734 -6.727 2.654 1 96.69 77 ALA A O 1
ATOM 593 N N . ASP A 1 78 ? 17.438 -6.945 4.391 1 98.19 78 ASP A N 1
ATOM 594 C CA . ASP A 1 78 ? 16.75 -8.117 3.85 1 98.19 78 ASP A CA 1
ATOM 595 C C . ASP A 1 78 ? 15.414 -7.742 3.232 1 98.19 78 ASP A C 1
ATOM 597 O O . ASP A 1 78 ? 14.594 -8.609 2.939 1 98.19 78 ASP A O 1
ATOM 601 N N . ARG A 1 79 ? 15.188 -6.43 3.059 1 98.81 79 ARG A N 1
ATOM 602 C CA . ARG A 1 79 ? 13.883 -5.957 2.602 1 98.81 79 ARG A CA 1
ATOM 603 C C . ARG A 1 79 ? 13.977 -5.359 1.202 1 98.81 79 ARG A C 1
ATOM 605 O O . ARG A 1 79 ? 14.977 -4.723 0.859 1 98.81 79 ARG A O 1
ATOM 612 N N . VAL A 1 80 ? 12.977 -5.535 0.395 1 98.88 80 VAL A N 1
ATOM 613 C CA . VAL A 1 80 ? 12.828 -4.93 -0.925 1 98.88 80 VAL A CA 1
ATOM 614 C C . VAL A 1 80 ? 11.406 -4.406 -1.098 1 98.88 80 VAL A C 1
ATOM 616 O O . VAL A 1 80 ? 10.445 -5.172 -1.014 1 98.88 80 VAL A O 1
ATOM 619 N N . ALA A 1 81 ? 11.266 -3.117 -1.278 1 98.94 81 ALA A N 1
ATOM 620 C CA . ALA A 1 81 ? 9.992 -2.51 -1.658 1 98.94 81 ALA A CA 1
ATOM 621 C C . ALA A 1 81 ? 9.906 -2.322 -3.17 1 98.94 81 ALA A C 1
ATOM 623 O O . ALA A 1 81 ? 10.742 -1.644 -3.768 1 98.94 81 ALA A O 1
ATOM 624 N N . CYS A 1 82 ? 8.938 -2.936 -3.801 1 98.94 82 CYS A N 1
ATOM 625 C CA . CYS A 1 82 ? 8.695 -2.793 -5.23 1 98.94 82 CYS A CA 1
ATOM 626 C C . CYS A 1 82 ? 7.398 -2.031 -5.488 1 98.94 82 CYS A C 1
ATOM 628 O O . CYS A 1 82 ? 6.316 -2.498 -5.129 1 98.94 82 CYS A O 1
ATOM 630 N N . GLN A 1 83 ? 7.566 -0.904 -6.016 1 98.88 83 GLN A N 1
ATOM 631 C CA . GLN A 1 83 ? 6.438 -0.085 -6.441 1 98.88 83 GLN A CA 1
ATOM 632 C C . GLN A 1 83 ? 6.133 -0.296 -7.922 1 98.88 83 GLN A C 1
ATOM 634 O O . GLN A 1 83 ? 7.02 -0.156 -8.766 1 98.88 83 GLN A O 1
ATOM 639 N N . LEU A 1 84 ? 4.863 -0.688 -8.227 1 98.56 84 LEU A N 1
ATOM 640 C CA . LEU A 1 84 ? 4.582 -0.994 -9.625 1 98.56 84 LEU A CA 1
ATOM 641 C C . LEU A 1 84 ? 3.098 -0.82 -9.93 1 98.56 84 LEU A C 1
ATOM 643 O O . LEU A 1 84 ? 2.277 -0.736 -9.016 1 98.56 84 LEU A O 1
ATOM 647 N N . LYS A 1 85 ? 2.783 -0.688 -11.203 1 98.81 85 LYS A N 1
ATOM 648 C CA . LYS A 1 85 ? 1.434 -0.736 -11.758 1 98.81 85 LYS A CA 1
ATOM 649 C C . LYS A 1 85 ? 1.17 -2.074 -12.445 1 98.81 85 LYS A C 1
ATOM 651 O O . LYS A 1 85 ? 2.043 -2.609 -13.125 1 98.81 85 LYS A O 1
ATOM 656 N N . GLY A 1 86 ? 0.017 -2.598 -12.188 1 98.56 86 GLY A N 1
ATOM 657 C CA . GLY A 1 86 ? -0.421 -3.807 -12.859 1 98.56 86 GLY A CA 1
ATOM 658 C C . GLY A 1 86 ? -1.501 -3.555 -13.898 1 98.56 86 GLY A C 1
ATOM 659 O O . GLY A 1 86 ? -2.465 -2.834 -13.633 1 98.56 86 GLY A O 1
ATOM 660 N N . TYR A 1 87 ? -1.307 -4.07 -15.031 1 98.62 87 TYR A N 1
ATOM 661 C CA . TYR A 1 87 ? -2.27 -4.02 -16.125 1 98.62 87 TYR A CA 1
ATOM 662 C C . TYR A 1 87 ? -2.711 -5.418 -16.531 1 98.62 87 TYR A C 1
ATOM 664 O O . TYR A 1 87 ? -1.876 -6.281 -16.828 1 98.62 87 TYR A O 1
ATOM 672 N N . SER A 1 88 ? -4 -5.633 -16.5 1 97.88 88 SER A N 1
ATOM 673 C CA . SER A 1 88 ? -4.496 -6.965 -16.844 1 97.88 88 SER A CA 1
ATOM 674 C C . SER A 1 88 ? -5.934 -6.906 -17.359 1 97.88 88 SER A C 1
ATOM 676 O O . SER A 1 88 ? -6.594 -5.871 -17.25 1 97.88 88 SER A O 1
ATOM 678 N N . THR A 1 89 ? -6.312 -7.91 -18.047 1 97.25 89 THR A N 1
ATOM 679 C CA . THR A 1 89 ? -7.684 -8.172 -18.469 1 97.25 89 THR A CA 1
ATOM 680 C C . THR A 1 89 ? -8.211 -9.453 -17.828 1 97.25 89 THR A C 1
ATOM 682 O O . THR A 1 89 ? -7.574 -10.5 -17.906 1 97.25 89 THR A O 1
ATOM 685 N N . LEU A 1 90 ? -9.336 -9.367 -17.141 1 95.31 90 LEU A N 1
ATOM 686 C CA . LEU A 1 90 ? -9.93 -10.523 -16.484 1 95.31 90 LEU A CA 1
ATOM 687 C C . LEU A 1 90 ? -10.438 -11.523 -17.531 1 95.31 90 LEU A C 1
ATOM 689 O O . LEU A 1 90 ? -10.609 -11.18 -18.688 1 95.31 90 LEU A O 1
ATOM 693 N N . ALA A 1 91 ? -10.742 -12.758 -17.094 1 92.5 91 ALA A N 1
ATOM 694 C CA . ALA A 1 91 ? -11.203 -13.828 -17.953 1 92.5 91 ALA A CA 1
ATOM 695 C C . ALA A 1 91 ? -12.516 -13.453 -18.641 1 92.5 91 ALA A C 1
ATOM 697 O O . ALA A 1 91 ? -12.773 -13.867 -19.781 1 92.5 91 ALA A O 1
ATOM 698 N N . ASP A 1 92 ? -13.312 -12.609 -17.969 1 90.94 92 ASP A N 1
ATOM 699 C CA . ASP A 1 92 ? -14.617 -12.234 -18.516 1 90.94 92 ASP A CA 1
ATOM 700 C C . ASP A 1 92 ? -14.492 -11.008 -19.422 1 90.94 92 ASP A C 1
ATOM 702 O O . ASP A 1 92 ? -15.5 -10.5 -19.922 1 90.94 92 ASP A O 1
ATOM 706 N N . GLY A 1 93 ? -13.273 -10.484 -19.531 1 93.69 93 GLY A N 1
ATOM 707 C CA . GLY A 1 93 ? -13.039 -9.43 -20.5 1 93.69 93 GLY A CA 1
ATOM 708 C C . GLY A 1 93 ? -12.898 -8.055 -19.859 1 93.69 93 GLY A C 1
ATOM 709 O O . GLY A 1 93 ? -12.438 -7.113 -20.516 1 93.69 93 GLY A O 1
ATOM 710 N N . ARG A 1 94 ? -13.188 -7.871 -18.672 1 94.88 94 ARG A N 1
ATOM 711 C CA . ARG A 1 94 ? -13.078 -6.582 -18 1 94.88 94 ARG A CA 1
ATOM 712 C C . ARG A 1 94 ? -11.617 -6.238 -17.719 1 94.88 94 ARG A C 1
ATOM 714 O O . ARG A 1 94 ? -10.805 -7.125 -17.453 1 94.88 94 ARG A O 1
ATOM 721 N N . GLU A 1 95 ? -11.32 -4.941 -17.781 1 96.31 95 GLU A N 1
ATOM 722 C CA . GLU A 1 95 ? -9.992 -4.461 -17.438 1 96.31 95 GLU A CA 1
ATOM 723 C C . GLU A 1 95 ? -9.805 -4.383 -15.93 1 96.31 95 GLU A C 1
ATOM 725 O O . GLU A 1 95 ? -10.711 -3.965 -15.211 1 96.31 95 GLU A O 1
ATOM 730 N N . TYR A 1 96 ? -8.68 -4.793 -15.477 1 97 96 TYR A N 1
ATOM 731 C CA . TYR A 1 96 ? -8.266 -4.656 -14.086 1 97 96 TYR A CA 1
ATOM 732 C C . TYR A 1 96 ? -6.863 -4.074 -13.984 1 97 96 TYR A C 1
ATOM 734 O O . TYR A 1 96 ? -5.875 -4.809 -14.023 1 97 96 TYR A O 1
ATOM 742 N N . ASN A 1 97 ? -6.77 -2.77 -13.844 1 98.31 97 ASN A N 1
ATOM 743 C CA . ASN A 1 97 ? -5.523 -2.029 -13.68 1 98.31 97 ASN A CA 1
ATOM 744 C C . ASN A 1 97 ? -5.398 -1.451 -12.273 1 98.31 97 ASN A C 1
ATOM 746 O O . ASN A 1 97 ? -6.18 -0.583 -11.883 1 98.31 97 ASN A O 1
ATOM 750 N N . ASN A 1 98 ? -4.465 -1.963 -11.523 1 98.5 98 ASN A N 1
ATOM 751 C CA . ASN A 1 98 ? -4.316 -1.588 -10.125 1 98.5 98 ASN A CA 1
ATOM 752 C C . ASN A 1 98 ? -2.898 -1.113 -9.812 1 98.5 98 ASN A C 1
ATOM 754 O O . ASN A 1 98 ? -1.966 -1.405 -10.57 1 98.5 98 ASN A O 1
ATOM 758 N N . ASP A 1 99 ? -2.736 -0.277 -8.805 1 98.62 99 ASP A N 1
ATOM 759 C CA . ASP A 1 99 ? -1.447 0.148 -8.266 1 98.62 99 ASP A CA 1
ATOM 760 C C . ASP A 1 99 ? -1.034 -0.719 -7.082 1 98.62 99 ASP A C 1
ATOM 762 O O . ASP A 1 99 ? -1.872 -1.087 -6.254 1 98.62 99 ASP A O 1
ATOM 766 N N . TYR A 1 100 ? 0.276 -0.993 -7.012 1 98.75 100 TYR A N 1
ATOM 767 C CA . TYR A 1 100 ? 0.761 -1.89 -5.969 1 98.75 100 TYR A CA 1
ATOM 768 C C . TYR A 1 100 ? 2.047 -1.358 -5.348 1 98.75 100 TYR A C 1
ATOM 770 O O . TYR A 1 100 ? 2.84 -0.693 -6.02 1 98.75 100 TYR A O 1
ATOM 778 N N . ILE A 1 101 ? 2.227 -1.647 -4.168 1 98.94 101 ILE A N 1
ATOM 779 C CA . ILE A 1 101 ? 3.568 -1.758 -3.607 1 98.94 101 ILE A CA 1
ATOM 780 C C . ILE A 1 101 ? 3.682 -3.041 -2.787 1 98.94 101 ILE A C 1
ATOM 782 O O . ILE A 1 101 ? 2.754 -3.404 -2.061 1 98.94 101 ILE A O 1
ATOM 786 N N . PHE A 1 102 ? 4.738 -3.793 -2.975 1 98.94 102 PHE A N 1
ATOM 787 C CA . PHE A 1 102 ? 5.07 -5.016 -2.25 1 98.94 102 PHE A CA 1
ATOM 788 C C . PHE A 1 102 ? 6.277 -4.801 -1.349 1 98.94 102 PHE A C 1
ATOM 790 O O . PHE A 1 102 ? 7.254 -4.156 -1.749 1 98.94 102 PHE A O 1
ATOM 797 N N . MET A 1 103 ? 6.172 -5.219 -0.141 1 98.94 103 MET A N 1
ATOM 798 C CA . MET A 1 103 ? 7.32 -5.289 0.755 1 98.94 103 MET A CA 1
ATOM 799 C C . MET A 1 103 ? 7.777 -6.73 0.944 1 98.94 103 MET A C 1
ATOM 801 O O . MET A 1 103 ? 7.094 -7.523 1.6 1 98.94 103 MET A O 1
ATOM 805 N N . PHE A 1 104 ? 8.93 -7.055 0.413 1 98.94 104 PHE A N 1
ATOM 806 C CA . PHE A 1 104 ? 9.492 -8.398 0.472 1 98.94 104 PHE A CA 1
ATOM 807 C C . PHE A 1 104 ? 10.516 -8.516 1.596 1 98.94 104 PHE A C 1
ATOM 809 O O . PHE A 1 104 ? 11.281 -7.578 1.842 1 98.94 104 PHE A O 1
ATOM 816 N N . HIS A 1 105 ? 10.539 -9.664 2.219 1 98.94 105 HIS A N 1
ATOM 817 C CA . HIS A 1 105 ? 11.578 -10.078 3.154 1 98.94 105 HIS A CA 1
ATOM 818 C C . HIS A 1 105 ? 12.297 -11.328 2.666 1 98.94 105 HIS A C 1
ATOM 820 O O . HIS A 1 105 ? 11.664 -12.344 2.387 1 98.94 105 HIS A O 1
ATOM 826 N N . VAL A 1 106 ? 13.602 -11.211 2.547 1 98.81 106 VAL A N 1
ATOM 827 C CA . VAL A 1 106 ? 14.406 -12.242 1.899 1 98.81 106 VAL A CA 1
ATOM 828 C C . VAL A 1 106 ? 15.352 -12.875 2.918 1 98.81 106 VAL A C 1
ATOM 830 O O . VAL A 1 106 ? 15.938 -12.172 3.746 1 98.81 106 VAL A O 1
ATOM 833 N N . ARG A 1 107 ? 15.422 -14.117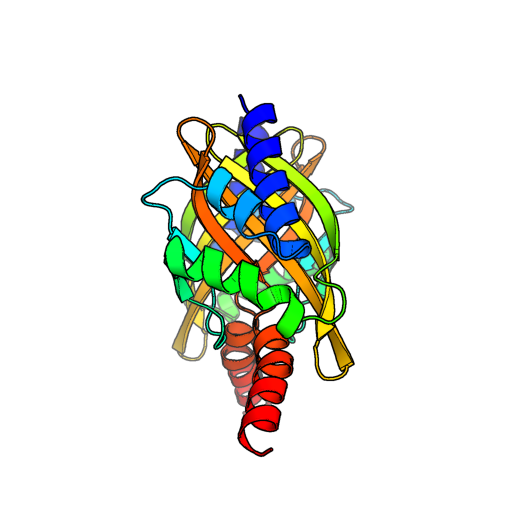 2.941 1 98.25 107 ARG A N 1
ATOM 834 C CA . ARG A 1 107 ? 16.359 -14.898 3.734 1 98.25 107 ARG A CA 1
ATOM 835 C C . ARG A 1 107 ? 17.031 -15.977 2.883 1 98.25 107 ARG A C 1
ATOM 837 O O . ARG A 1 107 ? 16.344 -16.781 2.242 1 98.25 107 ARG A O 1
ATOM 844 N N . ASP A 1 108 ? 18.406 -15.977 2.82 1 96.56 108 ASP A N 1
ATOM 845 C CA . ASP A 1 108 ? 19.188 -16.984 2.104 1 96.56 108 ASP A CA 1
ATOM 846 C C . ASP A 1 108 ? 18.766 -17.062 0.639 1 96.56 108 ASP A C 1
ATOM 848 O O . ASP A 1 108 ? 18.594 -18.156 0.102 1 96.56 108 ASP A O 1
ATOM 852 N N . GLY A 1 109 ? 18.469 -15.938 0.108 1 97.81 109 GLY A N 1
ATOM 853 C CA . GLY A 1 109 ? 18.25 -15.844 -1.325 1 97.81 109 GLY A CA 1
ATOM 854 C C . GLY A 1 109 ? 16.844 -16.203 -1.735 1 97.81 109 GLY A C 1
ATOM 855 O O . GLY A 1 109 ? 16.547 -16.359 -2.924 1 97.81 109 GLY A O 1
ATOM 856 N N . LYS A 1 110 ? 15.922 -16.328 -0.786 1 98.81 110 LYS A N 1
ATOM 857 C CA . LYS A 1 110 ? 14.516 -16.641 -1.045 1 98.81 110 LYS A CA 1
ATOM 858 C C . LYS A 1 110 ? 13.602 -15.75 -0.216 1 98.81 110 LYS A C 1
ATOM 860 O O . LYS A 1 110 ? 14.016 -15.203 0.809 1 98.81 110 LYS A O 1
ATOM 865 N N . ILE A 1 111 ? 12.414 -15.57 -0.641 1 98.94 111 ILE A N 1
ATOM 866 C CA . ILE A 1 111 ? 11.438 -14.742 0.061 1 98.94 111 ILE A CA 1
ATOM 867 C C . ILE A 1 111 ? 10.766 -15.562 1.162 1 98.94 111 ILE A C 1
ATOM 869 O O . ILE A 1 111 ? 10.203 -16.625 0.898 1 98.94 111 ILE A O 1
ATOM 873 N N . TYR A 1 112 ? 10.805 -15.062 2.379 1 98.94 112 TYR A N 1
ATOM 874 C CA . TYR A 1 112 ? 10.133 -15.797 3.445 1 98.94 112 TYR A CA 1
ATOM 875 C C . TYR A 1 112 ? 8.852 -15.094 3.865 1 98.94 112 TYR A C 1
ATOM 877 O O . TYR A 1 112 ? 8.016 -15.672 4.57 1 98.94 112 TYR A O 1
ATOM 885 N N . HIS A 1 113 ? 8.68 -13.805 3.443 1 98.94 113 HIS A N 1
ATOM 886 C CA . HIS A 1 113 ? 7.453 -13.062 3.727 1 98.94 113 HIS A CA 1
ATOM 887 C C . HIS A 1 113 ? 7.273 -11.906 2.754 1 98.94 113 HIS A C 1
ATOM 889 O O . HIS A 1 113 ? 8.258 -11.328 2.283 1 98.94 113 HIS A O 1
ATOM 895 N N . MET A 1 114 ? 6.035 -11.586 2.463 1 98.75 114 MET A N 1
ATOM 896 C CA . MET A 1 114 ? 5.75 -10.391 1.675 1 98.75 114 MET A CA 1
ATOM 897 C C . MET A 1 114 ? 4.406 -9.789 2.07 1 98.75 114 MET A C 1
ATOM 899 O O . MET A 1 114 ? 3.451 -10.516 2.346 1 98.75 114 MET A O 1
ATOM 903 N N . ASP A 1 115 ? 4.32 -8.5 2.154 1 98.88 115 ASP A N 1
ATOM 904 C CA . ASP A 1 115 ? 3.086 -7.73 2.264 1 98.88 115 ASP A CA 1
ATOM 905 C C . ASP A 1 115 ? 2.729 -7.074 0.931 1 98.88 115 ASP A C 1
ATOM 907 O O . ASP A 1 115 ? 3.604 -6.559 0.234 1 98.88 115 ASP A O 1
ATOM 911 N N . GLU A 1 116 ? 1.508 -7.145 0.63 1 98.88 116 GLU A N 1
ATOM 912 C CA . GLU A 1 116 ? 0.981 -6.48 -0.561 1 98.88 116 GLU A CA 1
ATOM 913 C C . GLU A 1 116 ? 0.004 -5.371 -0.189 1 98.88 116 GLU A C 1
ATOM 915 O O . GLU A 1 116 ? -0.898 -5.578 0.625 1 98.88 116 GLU A O 1
ATOM 920 N N . TYR A 1 117 ? 0.17 -4.195 -0.733 1 98.88 117 TYR A N 1
ATOM 921 C CA . TYR A 1 117 ? -0.77 -3.082 -0.661 1 98.88 117 TYR A CA 1
ATOM 922 C C . TYR A 1 117 ? -1.306 -2.729 -2.043 1 98.88 117 TYR A C 1
ATOM 924 O O . TYR A 1 117 ? -0.534 -2.545 -2.986 1 98.88 117 TYR A O 1
ATOM 932 N N . THR A 1 118 ? -2.576 -2.703 -2.17 1 98.69 118 THR A N 1
ATOM 933 C CA . THR A 1 118 ? -3.238 -2.436 -3.439 1 98.69 118 THR A CA 1
ATOM 934 C C . THR A 1 118 ? -4.48 -1.574 -3.23 1 98.69 118 THR A C 1
ATOM 936 O O . THR A 1 118 ? -4.848 -1.271 -2.094 1 98.69 118 THR A O 1
ATOM 939 N N . ASP A 1 119 ? -5.105 -1.049 -4.336 1 98.69 119 ASP A N 1
ATOM 940 C CA . ASP A 1 119 ? -6.418 -0.413 -4.273 1 98.69 119 ASP A CA 1
ATOM 941 C C . ASP A 1 119 ? -7.512 -1.435 -3.965 1 98.69 119 ASP A C 1
ATOM 943 O O . ASP A 1 119 ? -8.102 -2.012 -4.879 1 98.69 119 ASP A O 1
ATOM 947 N N . THR A 1 120 ? -7.828 -1.548 -2.682 1 98.44 120 THR A N 1
ATOM 948 C CA . THR A 1 120 ? -8.734 -2.596 -2.227 1 98.44 120 THR A CA 1
ATOM 949 C C . THR A 1 120 ? -10.164 -2.309 -2.678 1 98.44 120 THR A C 1
ATOM 951 O O . THR A 1 120 ? -10.945 -3.232 -2.914 1 98.44 120 THR A O 1
ATOM 954 N N . LYS A 1 121 ? -10.5 -1.037 -2.746 1 97.94 121 LYS A N 1
ATOM 955 C CA . LYS A 1 121 ? -11.812 -0.68 -3.262 1 97.94 121 LYS A CA 1
ATOM 956 C C . LYS A 1 121 ? -12 -1.178 -4.695 1 97.94 121 LYS A C 1
ATOM 958 O O . LYS A 1 121 ? -12.992 -1.84 -5.004 1 97.94 121 LYS A O 1
ATOM 963 N N . LEU A 1 122 ? -11.031 -0.896 -5.516 1 97.75 122 LEU A N 1
ATOM 964 C CA . LEU A 1 122 ? -11.062 -1.353 -6.902 1 97.75 122 LEU A CA 1
ATOM 965 C C . LEU A 1 122 ? -11.133 -2.875 -6.973 1 97.75 122 LEU A C 1
ATOM 967 O O . LEU A 1 122 ? -11.914 -3.428 -7.75 1 97.75 122 LEU A O 1
ATOM 971 N N . ALA A 1 123 ? -10.312 -3.562 -6.184 1 96.88 123 ALA A N 1
ATOM 972 C CA . ALA A 1 123 ? -10.281 -5.023 -6.184 1 96.88 123 ALA A CA 1
ATOM 973 C C . ALA A 1 123 ? -11.656 -5.598 -5.859 1 96.88 123 ALA A C 1
ATOM 975 O O . ALA A 1 123 ? -12.141 -6.496 -6.555 1 96.88 123 ALA A O 1
ATOM 976 N N . ASP A 1 124 ? -12.219 -5.066 -4.785 1 95.62 124 ASP A N 1
ATOM 977 C CA . ASP A 1 124 ? -13.516 -5.578 -4.359 1 95.62 124 ASP A CA 1
ATOM 978 C C . ASP A 1 124 ? -14.586 -5.32 -5.422 1 95.62 124 ASP A C 1
ATOM 980 O O . ASP A 1 124 ? -15.375 -6.211 -5.746 1 95.62 124 ASP A O 1
ATOM 984 N N . GLU A 1 125 ? -14.641 -4.184 -5.984 1 94.19 125 GLU A N 1
ATOM 985 C CA . GLU A 1 125 ? -15.656 -3.795 -6.961 1 94.19 125 GLU A CA 1
ATOM 986 C C . GLU A 1 125 ? -15.516 -4.605 -8.25 1 94.19 125 GLU A C 1
ATOM 988 O O . GLU A 1 125 ? -16.516 -5.012 -8.836 1 94.19 125 GLU A O 1
ATOM 993 N N . THR A 1 126 ? -14.312 -4.914 -8.648 1 93.75 126 THR A N 1
ATOM 994 C CA . THR A 1 126 ? -14.086 -5.547 -9.945 1 93.75 126 THR A CA 1
ATOM 995 C C . THR A 1 126 ? -14.078 -7.066 -9.812 1 93.75 126 THR A C 1
ATOM 997 O O . THR A 1 126 ? -14.75 -7.766 -10.578 1 93.75 126 THR A O 1
ATOM 1000 N N . LEU A 1 127 ? -13.359 -7.602 -8.867 1 88.69 127 LEU A N 1
ATOM 1001 C CA . LEU A 1 127 ? -13.172 -9.047 -8.75 1 88.69 127 LEU A CA 1
ATOM 1002 C C . LEU A 1 127 ? -14.414 -9.703 -8.156 1 88.69 127 LEU A C 1
ATOM 1004 O O . LEU A 1 127 ? -14.773 -10.82 -8.539 1 88.69 127 LEU A O 1
ATOM 1008 N N . LEU A 1 128 ? -15.047 -9.07 -7.176 1 79.06 128 LEU A N 1
ATOM 1009 C CA . LEU A 1 128 ? -16.281 -9.617 -6.613 1 79.06 128 LEU A CA 1
ATOM 1010 C C . LEU A 1 128 ? -17.359 -9.734 -7.676 1 79.06 128 LEU A C 1
ATOM 1012 O O . LEU A 1 128 ? -18.141 -10.688 -7.684 1 79.06 128 LEU A O 1
ATOM 1016 N N . GLU A 1 129 ? -17.438 -8.773 -8.438 1 79.38 129 GLU A N 1
ATOM 1017 C CA . GLU A 1 129 ? -18.406 -8.812 -9.523 1 79.38 129 GLU A CA 1
ATOM 1018 C C . GLU A 1 129 ? -18.172 -9.992 -10.453 1 79.38 129 GLU A C 1
ATOM 1020 O O . GLU A 1 129 ? -19.109 -10.641 -10.898 1 79.38 129 GLU A O 1
ATOM 1025 N N . MET A 1 130 ? -16.984 -10.273 -10.664 1 75.75 130 MET A N 1
ATOM 1026 C CA . MET A 1 130 ? -16.641 -11.391 -11.539 1 75.75 130 MET A CA 1
ATOM 1027 C C . MET A 1 130 ? -17 -12.719 -10.891 1 75.75 130 MET A C 1
ATOM 1029 O O . MET A 1 130 ? -17.562 -13.602 -11.547 1 75.75 130 MET A O 1
ATOM 1033 N N . MET A 1 131 ? -16.719 -12.844 -9.641 1 72.06 131 MET A N 1
ATOM 1034 C CA . MET A 1 131 ? -17 -14.086 -8.93 1 72.06 131 MET A CA 1
ATOM 1035 C C . MET A 1 131 ? -18.5 -14.312 -8.812 1 72.06 131 MET A C 1
ATOM 1037 O O . MET A 1 131 ? -18.969 -15.453 -8.914 1 72.06 131 MET A O 1
ATOM 1041 N N . ALA A 1 132 ? -19.25 -13.234 -8.648 1 74.06 132 ALA A N 1
ATOM 1042 C CA . ALA A 1 132 ? -20.703 -13.32 -8.562 1 74.06 132 ALA A CA 1
ATOM 1043 C C . ALA A 1 132 ? -21.297 -13.734 -9.898 1 74.06 132 ALA A C 1
ATOM 1045 O O . ALA A 1 132 ? -22.25 -14.523 -9.938 1 74.06 132 ALA A O 1
ATOM 1046 N N . GLU A 1 133 ? -20.719 -13.328 -10.898 1 68.5 133 GLU A N 1
ATOM 1047 C CA . GLU A 1 133 ? -21.203 -13.648 -12.234 1 68.5 133 GLU A CA 1
ATOM 1048 C C . GLU A 1 133 ? -20.875 -15.094 -12.617 1 68.5 133 GLU A C 1
ATOM 1050 O O . GLU A 1 133 ? -21.672 -15.75 -13.297 1 68.5 133 GLU A O 1
ATOM 1055 N N . GLN A 1 134 ? -19.828 -15.539 -12.094 1 68.44 134 GLN A N 1
ATOM 1056 C CA . GLN A 1 134 ? -19.422 -16.906 -12.391 1 68.44 134 GLN A CA 1
ATOM 1057 C C . GLN A 1 134 ? -20.25 -17.906 -11.586 1 68.44 134 GLN A C 1
ATOM 1059 O O . GLN A 1 134 ? -20.453 -19.047 -12.023 1 68.44 134 GLN A O 1
ATOM 1064 N N . SER A 1 135 ? -20.703 -17.5 -10.398 1 65.75 135 SER A N 1
ATOM 1065 C CA . SER A 1 135 ? -21.516 -18.391 -9.57 1 65.75 135 SER A CA 1
ATOM 1066 C C . SER A 1 135 ? -22.938 -18.5 -10.094 1 65.75 135 SER A C 1
ATOM 1068 O O . SER A 1 135 ? -23.656 -19.453 -9.789 1 65.75 135 SER A O 1
ATOM 1070 N N . VAL A 1 136 ? -23.469 -17.453 -10.805 1 63.78 136 VAL A N 1
ATOM 1071 C CA . VAL A 1 136 ? -24.828 -17.469 -11.33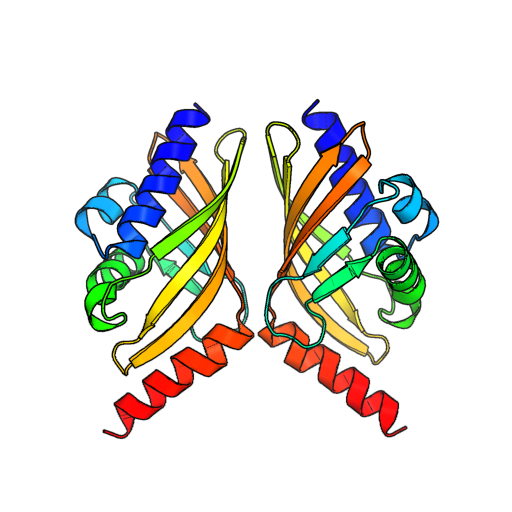6 1 63.78 136 VAL A CA 1
ATOM 1072 C C . VAL A 1 136 ? -24.859 -18.234 -12.656 1 63.78 136 VAL A C 1
ATOM 1074 O O . VAL A 1 136 ? -25.938 -18.625 -13.133 1 63.78 136 VAL A O 1
ATOM 1077 N N . GLU A 1 137 ? -23.766 -18.391 -13.344 1 49.31 137 GLU A N 1
ATOM 1078 C CA . GLU A 1 137 ? -23.766 -19.172 -14.57 1 49.31 137 GLU A CA 1
ATOM 1079 C C . GLU A 1 137 ? -23.562 -20.656 -14.273 1 49.31 137 GLU A C 1
ATOM 1081 O O . GLU A 1 137 ? -24.203 -21.516 -14.898 1 49.31 137 GLU A O 1
ATOM 1086 N N . MET B 1 1 ? 23.391 9.141 4.457 1 74.62 1 MET B N 1
ATOM 1087 C CA . MET B 1 1 ? 22.438 9.703 3.506 1 74.62 1 MET B CA 1
ATOM 1088 C C . MET B 1 1 ? 21.094 8.992 3.602 1 74.62 1 MET B C 1
ATOM 1090 O O . MET B 1 1 ? 20.062 9.633 3.801 1 74.62 1 MET B O 1
ATOM 1094 N N . THR B 1 2 ? 21.234 7.719 3.723 1 89.12 2 THR B N 1
ATOM 1095 C CA . THR B 1 2 ? 19.984 6.977 3.826 1 89.12 2 THR B CA 1
ATOM 1096 C C . THR B 1 2 ? 19.359 7.168 5.203 1 89.12 2 THR B C 1
ATOM 1098 O O . THR B 1 2 ? 18.141 7.312 5.316 1 89.12 2 THR B O 1
ATOM 1101 N N . GLU B 1 3 ? 20.203 7.398 6.219 1 94.88 3 GLU B N 1
ATOM 1102 C CA . GLU B 1 3 ? 19.656 7.582 7.559 1 94.88 3 GLU B CA 1
ATOM 1103 C C . GLU B 1 3 ? 19 8.945 7.707 1 94.88 3 GLU B C 1
ATOM 1105 O O . GLU B 1 3 ? 17.938 9.07 8.336 1 94.88 3 GLU B O 1
ATOM 1110 N N . LYS B 1 4 ? 19.609 9.984 7.129 1 97.19 4 LYS B N 1
ATOM 1111 C CA . LYS B 1 4 ? 19 11.312 7.145 1 97.19 4 LYS B CA 1
ATOM 1112 C C . LYS B 1 4 ? 17.672 11.32 6.402 1 97.19 4 LYS B C 1
ATOM 1114 O O . LYS B 1 4 ? 16.719 11.984 6.828 1 97.19 4 LYS B O 1
ATOM 1119 N N . ASN B 1 5 ? 17.656 10.609 5.25 1 98.38 5 ASN B N 1
ATOM 1120 C CA . ASN B 1 5 ? 16.406 10.5 4.504 1 98.38 5 ASN B CA 1
ATOM 1121 C C . ASN B 1 5 ? 15.32 9.82 5.32 1 98.38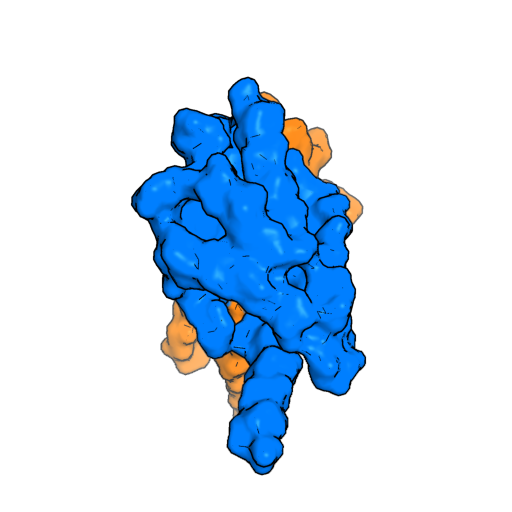 5 ASN B C 1
ATOM 1123 O O . ASN B 1 5 ? 14.156 10.219 5.266 1 98.38 5 ASN B O 1
ATOM 1127 N N . LYS B 1 6 ? 15.703 8.766 6.082 1 98.69 6 LYS B N 1
ATOM 1128 C CA . LYS B 1 6 ? 14.742 8.102 6.957 1 98.69 6 LYS B CA 1
ATOM 1129 C C . LYS B 1 6 ? 14.195 9.07 8 1 98.69 6 LYS B C 1
ATOM 1131 O O . LYS B 1 6 ? 12.992 9.078 8.273 1 98.69 6 LYS B O 1
ATOM 1136 N N . GLU B 1 7 ? 15.055 9.836 8.555 1 98.56 7 GLU B N 1
ATOM 1137 C CA . GLU B 1 7 ? 14.633 10.797 9.578 1 98.56 7 GLU B CA 1
ATOM 1138 C C . GLU B 1 7 ? 13.625 11.797 9.016 1 98.56 7 GLU B C 1
ATOM 1140 O O . GLU B 1 7 ? 12.625 12.109 9.664 1 98.56 7 GLU B O 1
ATOM 1145 N N . VAL B 1 8 ? 13.875 12.305 7.824 1 98.69 8 VAL B N 1
ATOM 1146 C CA . VAL B 1 8 ? 12.969 13.266 7.203 1 98.69 8 VAL B CA 1
ATOM 1147 C C . VAL B 1 8 ? 11.617 12.609 6.941 1 98.69 8 VAL B C 1
ATOM 1149 O O . VAL B 1 8 ? 10.57 13.203 7.199 1 98.69 8 VAL B O 1
ATOM 1152 N N . ALA B 1 9 ? 11.617 11.359 6.441 1 98.81 9 ALA B N 1
ATOM 1153 C CA . ALA B 1 9 ? 10.375 10.625 6.203 1 98.81 9 ALA B CA 1
ATOM 1154 C C . ALA B 1 9 ? 9.609 10.406 7.504 1 98.81 9 ALA B C 1
ATOM 1156 O O . ALA B 1 9 ? 8.391 10.617 7.555 1 98.81 9 ALA B O 1
ATOM 1157 N N . MET B 1 10 ? 10.32 10.016 8.547 1 98.75 10 MET B N 1
ATOM 1158 C CA . MET B 1 10 ? 9.688 9.766 9.836 1 98.75 10 MET B CA 1
ATOM 1159 C C . MET B 1 10 ? 9.156 11.055 10.445 1 98.75 10 MET B C 1
ATOM 1161 O O . MET B 1 10 ? 8.133 11.055 11.125 1 98.75 10 MET B O 1
ATOM 1165 N N . ASN B 1 11 ? 9.852 12.172 10.188 1 98.81 11 ASN B N 1
ATOM 1166 C CA . ASN B 1 11 ? 9.359 13.469 10.641 1 98.81 11 ASN B CA 1
ATOM 1167 C C . ASN B 1 11 ? 8.07 13.859 9.914 1 98.81 11 ASN B C 1
ATOM 1169 O O . ASN B 1 11 ? 7.176 14.453 10.516 1 98.81 11 ASN B O 1
ATOM 1173 N N . TYR B 1 12 ? 7.98 13.586 8.602 1 98.94 12 TYR B N 1
ATOM 1174 C CA . TYR B 1 12 ? 6.727 13.773 7.879 1 98.94 12 TYR B CA 1
ATOM 1175 C C . TYR B 1 12 ? 5.582 13.039 8.562 1 98.94 12 TYR B C 1
ATOM 1177 O O . TYR B 1 12 ? 4.523 13.617 8.812 1 98.94 12 TYR B O 1
ATOM 1185 N N . LEU B 1 13 ? 5.805 11.805 8.859 1 98.88 13 LEU B N 1
ATOM 1186 C CA . LEU B 1 13 ? 4.762 10.961 9.43 1 98.88 13 LEU B CA 1
ATOM 1187 C C . LEU B 1 13 ? 4.406 11.422 10.836 1 98.88 13 LEU B C 1
ATOM 1189 O O . LEU B 1 13 ? 3.242 11.359 11.242 1 98.88 13 LEU B O 1
ATOM 1193 N N . LYS B 1 14 ? 5.43 11.875 11.594 1 98.81 14 LYS B N 1
ATOM 1194 C CA . LYS B 1 14 ? 5.176 12.484 12.898 1 98.81 14 LYS B CA 1
ATOM 1195 C C . LYS B 1 14 ? 4.285 13.711 12.773 1 98.81 14 LYS B C 1
ATOM 1197 O O . LYS B 1 14 ? 3.301 13.852 13.5 1 98.81 14 LYS B O 1
ATOM 1202 N N . ALA B 1 15 ? 4.633 14.578 11.836 1 98.88 15 ALA B N 1
ATOM 1203 C CA . ALA B 1 15 ? 3.854 15.789 11.602 1 98.88 15 ALA B CA 1
ATOM 1204 C C . ALA B 1 15 ? 2.414 15.453 11.227 1 98.88 15 ALA B C 1
ATOM 1206 O O . ALA B 1 15 ? 1.474 16.078 11.727 1 98.88 15 ALA B O 1
ATOM 1207 N N . LEU B 1 16 ? 2.232 14.477 10.367 1 98.75 16 LEU B N 1
ATOM 1208 C CA . LEU B 1 16 ? 0.912 14.031 9.945 1 98.75 16 LEU B CA 1
ATOM 1209 C C . LEU B 1 16 ? 0.112 13.492 11.125 1 98.75 16 LEU B C 1
ATOM 1211 O O . LEU B 1 16 ? -1.022 13.922 11.359 1 98.75 16 LEU B O 1
ATOM 1215 N N . GLY B 1 17 ? 0.703 12.609 11.875 1 98.69 17 GLY B N 1
ATOM 1216 C CA . GLY B 1 17 ? 0.007 11.992 12.992 1 98.69 17 GLY B CA 1
ATOM 1217 C C . GLY B 1 17 ? -0.375 12.984 14.078 1 98.69 17 GLY B C 1
ATOM 1218 O O . GLY B 1 17 ? -1.459 12.891 14.656 1 98.69 17 GLY B O 1
ATOM 1219 N N . GLU B 1 18 ? 0.483 13.969 14.32 1 98.19 18 GLU B N 1
ATOM 1220 C CA . GLU B 1 18 ? 0.287 14.93 15.398 1 98.19 18 GLU B CA 1
ATOM 1221 C C . GLU B 1 18 ? -0.506 16.141 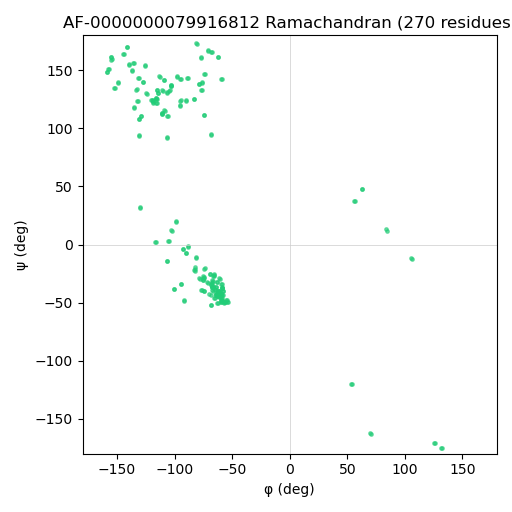14.922 1 98.19 18 GLU B C 1
ATOM 1223 O O . GLU B 1 18 ? -0.895 17 15.727 1 98.19 18 GLU B O 1
ATOM 1228 N N . GLY B 1 19 ? -0.743 16.219 13.68 1 98.44 19 GLY B N 1
ATOM 1229 C CA . GLY B 1 19 ? -1.367 17.422 13.156 1 98.44 19 GLY B CA 1
ATOM 1230 C C . GLY B 1 19 ? -0.521 18.656 13.352 1 98.44 19 GLY B C 1
ATOM 1231 O O . GLY B 1 19 ? -1.016 19.688 13.812 1 98.44 19 GLY B O 1
ATOM 1232 N N . ASP B 1 20 ? 0.774 18.594 13.023 1 98.62 20 ASP B N 1
ATOM 1233 C CA . ASP B 1 20 ? 1.739 19.672 13.18 1 98.62 20 ASP B CA 1
ATOM 1234 C C . ASP B 1 20 ? 2.094 20.281 11.82 1 98.62 20 ASP B C 1
ATOM 1236 O O . ASP B 1 20 ? 3.049 19.859 11.172 1 98.62 20 ASP B O 1
ATOM 1240 N N . PRO B 1 21 ? 1.376 21.328 11.406 1 98.56 21 PRO B N 1
ATOM 1241 C CA . PRO B 1 21 ? 1.607 21.875 10.07 1 98.56 21 PRO B CA 1
ATOM 1242 C C . PRO B 1 21 ? 2.957 22.578 9.945 1 98.56 21 PRO B C 1
ATOM 1244 O O . PRO B 1 21 ? 3.502 22.688 8.852 1 98.56 21 PRO B O 1
ATOM 1247 N N . VAL B 1 22 ? 3.477 23.047 11.031 1 98.75 22 VAL B N 1
ATOM 1248 C CA . VAL B 1 22 ? 4.77 23.719 11.008 1 98.75 22 VAL B CA 1
ATOM 1249 C C . VAL B 1 22 ? 5.871 22.719 10.688 1 98.75 22 VAL B C 1
ATOM 1251 O O . VAL B 1 22 ? 6.684 22.938 9.789 1 98.75 22 VAL B O 1
ATOM 1254 N N . LEU B 1 23 ? 5.883 21.641 11.438 1 98.75 23 LEU B N 1
ATOM 1255 C CA . LEU B 1 23 ? 6.852 20.578 11.148 1 98.75 23 LEU B CA 1
ATOM 1256 C C . LEU B 1 23 ? 6.656 20.047 9.734 1 98.75 23 LEU B C 1
ATOM 1258 O O . LEU B 1 23 ? 7.633 19.812 9.016 1 98.75 23 LEU B O 1
ATOM 1262 N N . MET B 1 24 ? 5.406 19.859 9.328 1 98.88 24 MET B N 1
ATOM 1263 C CA . MET B 1 24 ? 5.137 19.375 7.977 1 98.88 24 MET B CA 1
ATOM 1264 C C . MET B 1 24 ? 5.773 20.297 6.938 1 98.88 24 MET B C 1
ATOM 1266 O O . MET B 1 24 ? 6.492 19.828 6.051 1 98.88 24 MET B O 1
ATOM 1270 N N . ASP B 1 25 ? 5.52 21.531 7.094 1 98.5 25 ASP B N 1
ATOM 1271 C CA . ASP B 1 25 ? 6.031 22.531 6.152 1 98.5 25 ASP B CA 1
ATOM 1272 C C . ASP B 1 25 ? 7.555 22.484 6.09 1 98.5 25 ASP B C 1
ATOM 1274 O O . ASP B 1 25 ? 8.141 22.688 5.023 1 98.5 25 ASP B O 1
ATOM 1278 N N . SER B 1 26 ? 8.188 22.203 7.109 1 98.5 26 SER B N 1
ATOM 1279 C CA . SER B 1 26 ? 9.641 22.266 7.219 1 98.5 26 SER B CA 1
ATOM 1280 C C . SER B 1 26 ? 10.305 21.109 6.48 1 98.5 26 SER B C 1
ATOM 1282 O O . SER B 1 26 ? 11.484 21.203 6.125 1 98.5 26 SER B O 1
ATOM 1284 N N . VAL B 1 27 ? 9.602 20.047 6.23 1 98.81 27 VAL B N 1
ATOM 1285 C CA . VAL B 1 27 ? 10.242 18.859 5.684 1 98.81 27 VAL B CA 1
ATOM 1286 C C . VAL B 1 27 ? 9.898 18.734 4.199 1 98.81 27 VAL B C 1
ATOM 1288 O O . VAL B 1 27 ? 10.312 17.766 3.545 1 98.81 27 VAL B O 1
ATOM 1291 N N . LEU B 1 28 ? 9.172 19.672 3.611 1 98.88 28 LEU B N 1
ATOM 1292 C CA . LEU B 1 28 ? 8.719 19.562 2.229 1 98.88 28 LEU B CA 1
ATOM 1293 C C . LEU B 1 28 ? 9.469 20.562 1.337 1 98.88 28 LEU B C 1
ATOM 1295 O O . LEU B 1 28 ? 9.766 21.672 1.758 1 98.88 28 LEU B O 1
ATOM 1299 N N . THR B 1 29 ? 9.797 20.188 0.166 1 98.88 29 THR B N 1
ATOM 1300 C CA . THR B 1 29 ? 10.266 21.141 -0.832 1 98.88 29 THR B CA 1
ATOM 1301 C C . THR B 1 29 ? 9.125 22.031 -1.31 1 98.88 29 THR B C 1
ATOM 1303 O O . THR B 1 29 ? 7.953 21.719 -1.078 1 98.88 29 THR B O 1
ATOM 1306 N N . GLU B 1 30 ? 9.422 23.094 -2.016 1 98.38 30 GLU B N 1
ATOM 1307 C CA . GLU B 1 30 ? 8.422 24.016 -2.521 1 98.38 30 GLU B CA 1
ATOM 1308 C C . GLU B 1 30 ? 7.551 23.375 -3.592 1 98.38 30 GLU B C 1
ATOM 1310 O O . GLU B 1 30 ? 6.359 23.656 -3.693 1 98.38 30 GLU B O 1
AT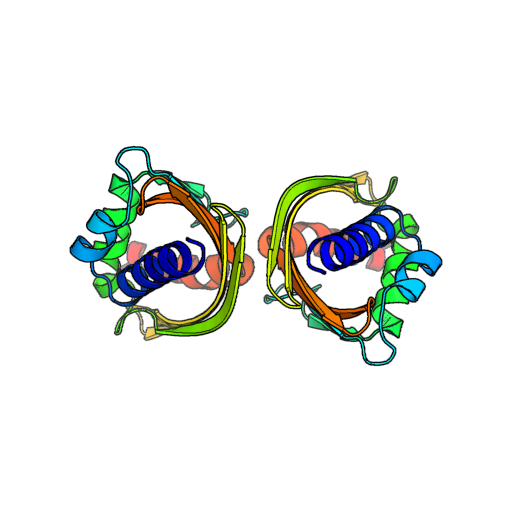OM 1315 N N . ASP B 1 31 ? 8.148 22.453 -4.32 1 98.62 31 ASP B N 1
ATOM 1316 C CA . ASP B 1 31 ? 7.457 21.828 -5.441 1 98.62 31 ASP B CA 1
ATOM 1317 C C . ASP B 1 31 ? 6.883 20.469 -5.039 1 98.62 31 ASP B C 1
ATOM 1319 O O . ASP B 1 31 ? 6.59 19.641 -5.898 1 98.62 31 ASP B O 1
ATOM 1323 N N . PHE B 1 32 ? 6.734 20.266 -3.773 1 98.81 32 PHE B N 1
ATOM 1324 C CA . PHE B 1 32 ? 6.234 19 -3.258 1 98.81 32 PHE B CA 1
ATOM 1325 C C . PHE B 1 32 ? 4.855 18.688 -3.826 1 98.81 32 PHE B C 1
ATOM 1327 O O . PHE B 1 32 ? 4.023 19.578 -3.973 1 98.81 32 PHE B O 1
ATOM 1334 N N . ASP B 1 33 ? 4.633 17.422 -4.109 1 98.75 33 ASP B N 1
ATOM 1335 C CA . ASP B 1 33 ? 3.297 16.875 -4.316 1 98.75 33 ASP B CA 1
ATOM 1336 C C . ASP B 1 33 ? 3.197 15.453 -3.777 1 98.75 33 ASP B C 1
ATOM 1338 O O . ASP B 1 33 ? 4.215 14.797 -3.553 1 98.75 33 ASP B O 1
ATOM 1342 N N . THR B 1 34 ? 2.023 15.008 -3.615 1 98.81 34 THR B N 1
ATOM 1343 C CA . THR B 1 34 ? 1.802 13.648 -3.141 1 98.81 34 THR B CA 1
ATOM 1344 C C . THR B 1 34 ? 0.638 13 -3.885 1 98.81 34 THR B C 1
ATOM 1346 O O . THR B 1 34 ? -0.204 13.695 -4.457 1 98.81 34 THR B O 1
ATOM 1349 N N . LEU B 1 35 ? 0.688 11.727 -3.922 1 98.81 35 LEU B N 1
ATOM 1350 C CA . LEU B 1 35 ? -0.384 10.945 -4.535 1 98.81 35 LEU B CA 1
ATOM 1351 C C . LEU B 1 35 ? -0.841 9.82 -3.613 1 98.81 35 LEU B C 1
ATOM 1353 O O . LEU B 1 35 ? -0.082 8.891 -3.342 1 98.81 35 LEU B O 1
ATOM 1357 N N . ALA B 1 36 ? -2.039 9.992 -3.055 1 98.62 36 ALA B N 1
ATOM 1358 C CA . ALA B 1 36 ? -2.715 8.844 -2.459 1 98.62 36 ALA B CA 1
ATOM 1359 C C . ALA B 1 36 ? -3.275 7.922 -3.533 1 98.62 36 ALA B C 1
ATOM 1361 O O . ALA B 1 36 ? -4.211 8.281 -4.25 1 98.62 36 ALA B O 1
ATOM 1362 N N . ARG B 1 37 ? -2.723 6.777 -3.652 1 98.75 37 ARG B N 1
ATOM 1363 C CA . ARG B 1 37 ? -3.029 5.855 -4.738 1 98.75 37 ARG B CA 1
ATOM 1364 C C . ARG B 1 37 ? -4.367 5.16 -4.508 1 98.75 37 ARG B C 1
ATOM 1366 O O . ARG B 1 37 ? -4.672 4.75 -3.385 1 98.75 37 ARG B O 1
ATOM 1373 N N . GLY B 1 38 ? -5.098 5.016 -5.547 1 98.5 38 GLY B N 1
ATOM 1374 C CA . GLY B 1 38 ? -6.328 4.25 -5.457 1 98.5 38 GLY B CA 1
ATOM 1375 C C . GLY B 1 38 ? -7.551 5.02 -5.926 1 98.5 38 GLY B C 1
ATOM 1376 O O . GLY B 1 38 ? -7.426 6.125 -6.457 1 98.5 38 GLY B O 1
ATOM 1377 N N . THR B 1 39 ? -8.719 4.484 -5.707 1 97.62 39 THR B N 1
ATOM 1378 C CA . THR B 1 39 ? -9.945 5.016 -6.281 1 97.62 39 THR B CA 1
ATOM 1379 C C . THR B 1 39 ? -10.898 5.492 -5.184 1 97.62 39 THR B C 1
ATOM 1381 O O . THR B 1 39 ? -12.023 5.895 -5.465 1 97.62 39 THR B O 1
ATOM 1384 N N . ALA B 1 40 ? -10.469 5.402 -3.914 1 96.25 40 ALA B N 1
ATOM 1385 C CA . ALA B 1 40 ? -11.297 5.965 -2.85 1 96.25 40 ALA B CA 1
ATOM 1386 C C . ALA B 1 40 ? -11.461 7.473 -3.021 1 96.25 40 ALA B C 1
ATOM 1388 O O . ALA B 1 40 ? -10.641 8.125 -3.674 1 96.25 40 ALA B O 1
ATOM 1389 N N . LYS B 1 41 ? -12.43 8.016 -2.4 1 94.25 41 LYS B N 1
ATOM 1390 C CA . LYS B 1 41 ? -12.758 9.438 -2.525 1 94.25 41 LYS B CA 1
ATOM 1391 C C . LYS B 1 41 ? -11.625 10.312 -2.004 1 94.25 41 LYS B C 1
ATOM 1393 O O . LYS B 1 41 ? -11.383 11.398 -2.523 1 94.25 41 LYS B O 1
ATOM 1398 N N . ILE B 1 42 ? -10.938 9.836 -1.028 1 92.62 42 ILE B N 1
ATOM 1399 C CA . ILE B 1 42 ? -9.891 10.617 -0.38 1 92.62 42 ILE B CA 1
ATOM 1400 C C . ILE B 1 42 ? -8.609 10.539 -1.199 1 92.62 42 ILE B C 1
ATOM 1402 O O . ILE B 1 42 ? -7.641 11.258 -0.923 1 92.62 42 ILE B O 1
ATOM 1406 N N . CYS B 1 43 ? -8.586 9.625 -2.174 1 97.12 43 CYS B N 1
ATOM 1407 C CA . CYS B 1 43 ? -7.371 9.438 -2.961 1 97.12 43 CYS B CA 1
ATOM 1408 C C . CYS B 1 43 ? -7.207 10.555 -3.984 1 97.12 43 CYS B C 1
ATOM 1410 O O . CYS B 1 43 ? -8.156 11.273 -4.281 1 97.12 43 CYS B O 1
ATOM 1412 N N . GLY B 1 44 ? -5.969 10.648 -4.422 1 97.88 44 GLY B N 1
ATOM 1413 C CA . GLY B 1 44 ? -5.656 11.664 -5.41 1 97.88 44 GLY B CA 1
ATOM 1414 C C . GLY B 1 44 ? -4.426 12.477 -5.062 1 97.88 44 GLY B C 1
ATOM 1415 O O . GLY B 1 44 ? -3.701 12.141 -4.125 1 97.88 44 GLY B O 1
ATOM 1416 N N . ARG B 1 45 ? -4.227 13.469 -5.926 1 98.56 45 ARG B N 1
ATOM 1417 C CA . ARG B 1 45 ? -3.031 14.297 -5.805 1 98.56 45 ARG B CA 1
ATOM 1418 C C . ARG B 1 45 ? -3.285 15.492 -4.887 1 98.56 45 ARG B C 1
ATOM 1420 O O . ARG B 1 45 ? -4.379 16.062 -4.887 1 98.56 45 ARG B O 1
ATOM 1427 N N . ARG B 1 46 ? -2.303 15.883 -4.09 1 98.62 46 ARG B N 1
ATOM 1428 C CA . ARG B 1 46 ? -2.314 17.094 -3.283 1 98.62 46 ARG B CA 1
ATOM 1429 C C . ARG B 1 46 ? -1.018 17.891 -3.459 1 98.62 46 ARG B C 1
ATOM 1431 O O . ARG B 1 46 ? 0.064 17.297 -3.533 1 98.62 46 ARG B O 1
ATOM 1438 N N . THR B 1 47 ? -1.195 19.125 -3.443 1 98.69 47 THR B N 1
ATOM 1439 C CA . THR B 1 47 ? -0.049 20.016 -3.443 1 98.69 47 THR B CA 1
ATOM 1440 C C . THR B 1 47 ? 0.527 20.156 -2.037 1 98.69 47 THR B C 1
ATOM 1442 O O . THR B 1 47 ? -0.034 19.641 -1.075 1 98.69 47 THR B O 1
ATOM 1445 N N . ARG B 1 48 ? 1.68 20.875 -2.08 1 98.75 48 ARG B N 1
ATOM 1446 C CA . ARG B 1 48 ? 2.289 21.203 -0.796 1 98.75 48 ARG B CA 1
ATOM 1447 C C . ARG B 1 48 ? 1.3 21.938 0.105 1 98.75 48 ARG B C 1
ATOM 1449 O O . ARG B 1 48 ? 1.11 21.562 1.263 1 98.75 48 ARG B O 1
ATOM 1456 N N . GLU B 1 49 ? 0.625 22.953 -0.433 1 98.5 49 GLU B N 1
ATOM 1457 C CA . GLU B 1 49 ? -0.305 23.766 0.336 1 98.5 49 GLU B CA 1
ATOM 1458 C C . GLU B 1 49 ? -1.481 22.953 0.847 1 98.5 49 GLU B C 1
ATOM 1460 O O . GLU B 1 49 ? -1.89 23.078 2.002 1 98.5 49 GLU B O 1
ATOM 1465 N N . GLU B 1 50 ? -2.002 22.125 0.005 1 98.44 50 GLU B N 1
ATOM 1466 C CA . GLU B 1 50 ? -3.127 21.266 0.383 1 98.44 50 GLU B CA 1
ATOM 1467 C C . GLU B 1 50 ? -2.727 20.266 1.468 1 98.44 50 GLU B C 1
ATOM 1469 O O . GLU B 1 50 ? -3.52 19.969 2.359 1 98.44 50 GLU B O 1
ATOM 1474 N N . THR B 1 51 ? -1.523 19.75 1.345 1 98.75 51 THR B N 1
ATOM 1475 C CA . THR B 1 51 ? -1.024 18.797 2.332 1 98.75 51 THR B CA 1
ATOM 1476 C C . THR B 1 51 ? -0.862 19.469 3.693 1 98.75 51 THR B C 1
ATOM 1478 O O . THR B 1 51 ? -1.315 18.938 4.711 1 98.75 51 THR B O 1
ATOM 1481 N N . VAL B 1 52 ? -0.268 20.641 3.717 1 98.75 52 VAL B N 1
ATOM 1482 C CA . VAL B 1 52 ? -0.073 21.375 4.969 1 98.75 52 VAL B CA 1
ATOM 1483 C C . VAL B 1 52 ? -1.428 21.719 5.578 1 98.75 52 VAL B C 1
ATOM 1485 O O . VAL B 1 52 ? -1.622 21.594 6.789 1 98.75 52 VAL B O 1
ATOM 1488 N N . ALA B 1 53 ? -2.387 22.094 4.746 1 98.12 53 ALA B N 1
ATOM 1489 C CA . ALA B 1 53 ? -3.734 22.406 5.219 1 98.12 53 ALA B CA 1
ATOM 1490 C C . ALA B 1 53 ? -4.398 21.172 5.816 1 98.12 53 ALA B C 1
ATOM 1492 O O . ALA B 1 53 ? -5.094 21.266 6.832 1 98.12 53 ALA B O 1
ATOM 1493 N N . PHE B 1 54 ? -4.254 20.062 5.172 1 97.06 54 PHE B N 1
ATOM 1494 C CA . PHE B 1 54 ? -4.812 18.812 5.688 1 97.06 54 PHE B CA 1
ATOM 1495 C C . PHE B 1 54 ? -4.25 18.5 7.07 1 97.06 54 PHE B C 1
ATOM 1497 O O . PHE B 1 54 ? -4.996 18.156 7.984 1 97.06 54 PHE B O 1
ATOM 1504 N N . VAL B 1 55 ? -2.908 18.609 7.176 1 98.38 55 VAL B N 1
ATOM 1505 C CA . VAL B 1 55 ? -2.25 18.328 8.445 1 98.38 55 VAL B CA 1
ATOM 1506 C C . VAL B 1 55 ? -2.791 19.25 9.531 1 98.38 55 VAL B C 1
ATOM 1508 O O . VAL B 1 55 ? -3.037 18.828 10.656 1 98.38 55 VAL B O 1
ATOM 1511 N N . ALA B 1 56 ? -3.072 20.5 9.18 1 97.81 56 ALA B N 1
ATOM 1512 C CA . ALA B 1 56 ? -3.633 21.453 10.133 1 97.81 56 ALA B CA 1
ATOM 1513 C C . ALA B 1 56 ? -5.035 21.047 10.562 1 97.81 56 ALA B C 1
ATOM 1515 O O . ALA B 1 56 ? -5.469 21.359 11.672 1 97.81 56 ALA B O 1
ATOM 1516 N N . ALA B 1 57 ? -5.715 20.328 9.766 1 95.44 57 ALA B N 1
ATOM 1517 C CA . ALA B 1 57 ? -7.105 19.969 10.008 1 95.44 57 ALA B CA 1
ATOM 1518 C C . ALA B 1 57 ? -7.199 18.625 10.727 1 95.44 57 ALA B C 1
ATOM 1520 O O . ALA B 1 57 ? -8.289 18.172 11.086 1 95.44 57 ALA B O 1
ATOM 1521 N N . VAL B 1 58 ? -6.105 17.922 10.977 1 96.38 58 VAL B N 1
ATOM 1522 C CA . VAL B 1 58 ? -6.082 16.578 11.547 1 96.38 58 VAL B CA 1
ATOM 1523 C C . VAL B 1 58 ? -6.793 16.578 12.898 1 96.38 58 VAL B C 1
ATOM 1525 O O . VAL B 1 58 ? -7.559 15.656 13.211 1 96.38 58 VAL B O 1
ATOM 1528 N N . SER B 1 59 ? -6.574 17.641 13.695 1 94 59 SER B N 1
ATOM 1529 C CA . SER B 1 59 ? -7.16 17.688 15.031 1 94 59 SER B CA 1
ATOM 1530 C C . SER B 1 59 ? -8.68 17.781 14.961 1 94 59 SER B C 1
ATOM 1532 O O . SER B 1 59 ? -9.375 17.391 15.906 1 94 59 SER B O 1
ATOM 1534 N N . SER B 1 60 ? -9.203 18.344 13.883 1 93.44 60 SER B N 1
ATOM 1535 C CA . SER B 1 60 ? -10.648 18.438 13.711 1 93.44 60 SER B CA 1
ATOM 1536 C C . SER B 1 60 ? -11.227 17.141 13.156 1 93.44 60 SER B C 1
ATOM 1538 O O . SER B 1 60 ? -12.414 16.859 13.344 1 93.44 60 SER B O 1
ATOM 1540 N N . LEU B 1 61 ? -10.414 16.375 12.523 1 92.56 61 LEU B N 1
ATOM 1541 C CA . LEU B 1 61 ? -10.883 15.164 11.852 1 92.56 61 LEU B CA 1
ATOM 1542 C C . LEU B 1 61 ? -10.742 13.945 12.75 1 92.56 61 LEU B C 1
ATOM 1544 O O . LEU B 1 61 ? -11.547 13.016 12.68 1 92.56 61 LEU B O 1
ATOM 1548 N N . PHE B 1 62 ? -9.648 14 13.57 1 95.5 62 PHE B N 1
ATOM 1549 C CA . PHE B 1 62 ? -9.312 12.898 14.461 1 95.5 62 PHE B CA 1
ATOM 1550 C C . PHE B 1 62 ? -9.203 13.375 15.906 1 95.5 62 PHE B C 1
ATOM 1552 O O . PHE B 1 62 ? -8.477 14.32 16.203 1 95.5 62 PHE B O 1
ATOM 1559 N N . LYS B 1 63 ? -9.82 12.773 16.875 1 95.19 63 LYS B N 1
ATOM 1560 C CA . LYS B 1 63 ? -9.914 13.195 18.266 1 95.19 63 LYS B CA 1
ATOM 1561 C C . LYS B 1 63 ? -8.523 13.328 18.906 1 95.19 63 LYS B C 1
ATOM 1563 O O . LYS B 1 63 ? -8.258 14.281 19.625 1 95.19 63 LYS B O 1
ATOM 1568 N N . ASN B 1 64 ? -7.605 12.383 18.672 1 95.38 64 ASN B N 1
ATOM 1569 C CA . ASN B 1 64 ? -6.285 12.352 19.281 1 95.38 64 ASN B CA 1
ATOM 1570 C C . ASN B 1 64 ? -5.184 12.164 18.25 1 95.38 64 ASN B C 1
ATOM 1572 O O . ASN B 1 64 ? -4.188 11.484 18.516 1 95.38 64 ASN B O 1
ATOM 1576 N N . GLY B 1 65 ? -5.477 12.727 17.031 1 97.25 65 GLY B N 1
ATOM 1577 C CA . GLY B 1 65 ? -4.5 12.516 15.977 1 97.25 65 GLY B CA 1
ATOM 1578 C C . GLY B 1 65 ? -4.449 11.078 15.484 1 97.25 65 GLY B C 1
ATOM 1579 O O . GLY B 1 65 ? -5.434 10.344 15.602 1 97.25 65 GLY B O 1
ATOM 1580 N N . ILE B 1 66 ? -3.439 10.773 14.852 1 98.19 66 ILE B N 1
ATOM 1581 C CA . ILE B 1 66 ? -3.209 9.43 14.328 1 98.19 66 ILE B CA 1
ATOM 1582 C C . ILE B 1 66 ? -1.944 8.844 14.953 1 98.19 66 ILE B C 1
ATOM 1584 O O . ILE B 1 66 ? -0.869 9.438 14.875 1 98.19 66 ILE B O 1
ATOM 1588 N N . ARG B 1 67 ? -2.037 7.754 15.594 1 98.62 67 ARG B N 1
ATOM 1589 C CA . ARG B 1 67 ? -0.869 7.051 16.109 1 98.62 67 ARG B CA 1
ATOM 1590 C C . ARG B 1 67 ? -0.331 6.055 15.086 1 98.62 67 ARG B C 1
ATOM 1592 O O . ARG B 1 67 ? -1.048 5.152 14.656 1 98.62 67 ARG B O 1
ATOM 1599 N N . PHE B 1 68 ? 0.917 6.207 14.758 1 98.56 68 PHE B N 1
ATOM 1600 C CA . PHE B 1 68 ? 1.538 5.305 13.797 1 98.56 68 PHE B CA 1
ATOM 1601 C C . PHE B 1 68 ? 2.445 4.305 14.5 1 98.56 68 PHE B C 1
ATOM 1603 O O . PHE B 1 68 ? 3.203 4.672 15.398 1 98.56 68 PHE B O 1
ATOM 1610 N N . GLU B 1 69 ? 2.35 3.119 14.195 1 98.69 69 GLU B N 1
ATOM 1611 C CA . GLU B 1 69 ? 3.293 2.068 14.57 1 98.69 69 GLU B CA 1
ATOM 1612 C C . GLU B 1 69 ? 4.086 1.584 13.359 1 98.69 69 GLU B C 1
ATOM 1614 O O . GLU B 1 69 ? 3.531 0.961 12.453 1 98.69 69 GLU B O 1
ATOM 1619 N N . PHE B 1 70 ? 5.367 1.81 13.391 1 98.5 70 PHE B N 1
ATOM 1620 C CA . PHE B 1 70 ? 6.223 1.45 12.266 1 98.5 70 PHE B CA 1
ATOM 1621 C C . PHE B 1 70 ? 6.488 -0.051 12.25 1 98.5 70 PHE B C 1
ATOM 1623 O O . PHE B 1 70 ? 6.812 -0.644 13.281 1 98.5 70 PHE B O 1
ATOM 1630 N N . GLU B 1 71 ? 6.336 -0.609 11.117 1 98.69 71 GLU B N 1
ATOM 1631 C CA . GLU B 1 71 ? 6.684 -2.014 10.93 1 98.69 71 GLU B CA 1
ATOM 1632 C C . GLU B 1 71 ? 8.039 -2.162 10.25 1 98.69 71 GLU B C 1
ATOM 1634 O O . GLU B 1 71 ? 8.812 -3.068 10.578 1 98.69 71 GLU B O 1
ATOM 1639 N N . SER B 1 72 ? 8.344 -1.283 9.273 1 98.56 72 SER B N 1
ATOM 1640 C CA . SER B 1 72 ? 9.656 -1.251 8.633 1 98.56 72 SER B CA 1
ATOM 1641 C C . SER B 1 72 ? 9.938 0.114 8.016 1 98.56 72 SER B C 1
ATOM 1643 O O . SER B 1 72 ? 9.008 0.855 7.688 1 98.56 72 SER B O 1
ATOM 1645 N N . VAL B 1 73 ? 11.156 0.487 7.934 1 98.75 73 VAL B N 1
ATOM 1646 C CA . VAL B 1 73 ? 11.68 1.635 7.199 1 98.75 73 VAL B CA 1
ATOM 1647 C C . VAL B 1 73 ? 12.836 1.194 6.305 1 98.75 73 VAL B C 1
ATOM 1649 O O . VAL B 1 73 ? 13.883 0.764 6.797 1 98.75 73 VAL B O 1
ATOM 1652 N N . THR B 1 74 ? 12.594 1.226 5.016 1 98.62 74 THR B N 1
ATOM 1653 C CA . THR B 1 74 ? 13.547 0.767 4.016 1 98.62 74 THR B CA 1
ATOM 1654 C C . THR B 1 74 ? 14 1.925 3.129 1 98.62 74 THR B C 1
ATOM 1656 O O . THR B 1 74 ? 13.18 2.58 2.486 1 98.62 74 THR B O 1
ATOM 1659 N N . ALA B 1 75 ? 15.344 2.178 3.105 1 98.69 75 ALA B N 1
ATOM 1660 C CA . ALA B 1 75 ? 15.828 3.338 2.359 1 98.69 75 ALA B CA 1
ATOM 1661 C C . ALA B 1 75 ? 16.922 2.938 1.381 1 98.69 75 ALA B C 1
ATOM 1663 O O . ALA B 1 75 ? 17.766 2.09 1.692 1 98.69 75 ALA B O 1
ATOM 1664 N N . GLU B 1 76 ? 16.906 3.482 0.234 1 98.12 76 GLU B N 1
ATOM 1665 C CA . GLU B 1 76 ? 17.938 3.367 -0.793 1 98.12 76 GLU B CA 1
ATOM 1666 C C . GLU B 1 76 ? 17.969 4.605 -1.685 1 98.12 76 GLU B C 1
ATOM 1668 O O . GLU B 1 76 ? 16.922 5.059 -2.164 1 98.12 76 GLU B O 1
ATOM 1673 N N . ALA B 1 77 ? 19.141 5.105 -1.939 1 96.69 77 ALA B N 1
ATOM 1674 C CA . ALA B 1 77 ? 19.281 6.32 -2.734 1 96.69 77 ALA B CA 1
ATOM 1675 C C . ALA B 1 77 ? 18.438 7.453 -2.16 1 96.69 77 ALA B C 1
ATOM 1677 O O . ALA B 1 77 ? 18.594 7.824 -0.994 1 96.69 77 ALA B O 1
ATOM 1678 N N . ASP B 1 78 ? 17.531 7.977 -2.883 1 98.19 78 ASP B N 1
ATOM 1679 C CA . ASP B 1 78 ? 16.719 9.109 -2.445 1 98.19 78 ASP B CA 1
ATOM 1680 C C . ASP B 1 78 ? 15.328 8.664 -2.018 1 98.19 78 ASP B C 1
ATOM 1682 O O . ASP B 1 78 ? 14.43 9.492 -1.854 1 98.19 78 ASP B O 1
ATOM 1686 N N . ARG B 1 79 ? 15.148 7.344 -1.854 1 98.81 79 ARG B N 1
ATOM 1687 C CA . ARG B 1 79 ? 13.82 6.805 -1.578 1 98.81 79 ARG B CA 1
ATOM 1688 C C . ARG B 1 79 ? 13.75 6.203 -0.177 1 98.81 79 ARG B C 1
ATOM 1690 O O . ARG B 1 79 ? 14.727 5.617 0.3 1 98.81 79 ARG B O 1
ATOM 1697 N N . VAL B 1 80 ? 12.648 6.324 0.476 1 98.88 80 VAL B N 1
ATOM 1698 C CA . VAL B 1 80 ? 12.352 5.707 1.766 1 98.88 80 VAL B CA 1
ATOM 1699 C C . VAL B 1 80 ? 10.953 5.105 1.744 1 98.88 80 VAL B C 1
ATOM 1701 O O . VAL B 1 80 ? 9.969 5.816 1.527 1 98.88 80 VAL B O 1
ATOM 1704 N N . ALA B 1 81 ? 10.859 3.805 1.919 1 98.94 81 ALA B N 1
ATOM 1705 C CA . ALA B 1 81 ? 9.578 3.127 2.125 1 98.94 81 ALA B CA 1
ATOM 1706 C C . ALA B 1 81 ? 9.297 2.928 3.611 1 98.94 81 ALA B C 1
ATOM 1708 O O . ALA B 1 81 ? 10.086 2.293 4.32 1 98.94 81 ALA B O 1
ATOM 1709 N N . CYS B 1 82 ? 8.227 3.486 4.098 1 98.94 82 CYS B N 1
ATOM 1710 C CA . CYS B 1 82 ? 7.797 3.322 5.48 1 98.94 82 CYS B CA 1
ATOM 1711 C C . CYS B 1 82 ? 6.52 2.496 5.566 1 98.94 82 CYS B C 1
ATOM 1713 O O . CYS B 1 82 ? 5.473 2.908 5.062 1 98.94 82 CYS B O 1
ATOM 1715 N N . GLN B 1 83 ? 6.672 1.368 6.121 1 98.88 83 GLN B N 1
ATOM 1716 C CA . GLN B 1 83 ? 5.539 0.493 6.395 1 98.88 83 GLN B CA 1
ATOM 1717 C C . GLN B 1 83 ? 5.023 0.69 7.816 1 98.88 83 GLN B C 1
ATOM 1719 O O . GLN B 1 83 ? 5.789 0.601 8.781 1 98.88 83 GLN B O 1
ATOM 1724 N N . LEU B 1 84 ? 3.715 1.009 7.949 1 98.56 84 LEU B N 1
ATOM 1725 C CA . LEU B 1 84 ? 3.229 1.296 9.289 1 98.56 84 LEU B CA 1
ATOM 1726 C C . LEU B 1 84 ? 1.729 1.036 9.398 1 98.56 84 LEU B C 1
ATOM 1728 O O . LEU B 1 84 ? 1.047 0.901 8.375 1 98.56 84 LEU B O 1
ATOM 1732 N N . LYS B 1 85 ? 1.247 0.886 10.609 1 98.81 85 LYS B N 1
ATOM 1733 C CA . LYS B 1 85 ? -0.167 0.861 10.977 1 98.81 85 LYS B CA 1
ATOM 1734 C C . LYS B 1 85 ? -0.593 2.182 11.609 1 98.81 85 LYS B C 1
ATOM 1736 O O . LYS B 1 85 ? 0.149 2.76 12.406 1 98.81 85 LYS B O 1
ATOM 1741 N N . GLY B 1 86 ? -1.726 2.639 11.195 1 98.56 86 GLY B N 1
ATOM 1742 C CA . GLY B 1 86 ? -2.316 3.824 11.797 1 98.56 86 GLY B CA 1
ATOM 1743 C C . GLY B 1 86 ? -3.512 3.512 12.68 1 98.56 86 GLY B C 1
ATOM 1744 O O . GLY B 1 86 ? -4.391 2.74 12.289 1 98.56 86 GLY B O 1
ATOM 1745 N N . TYR B 1 87 ? -3.506 4.039 13.82 1 98.62 87 TYR B N 1
ATOM 1746 C CA . TYR B 1 87 ? -4.605 3.93 14.773 1 98.62 87 TYR B CA 1
ATOM 1747 C C . TYR B 1 87 ? -5.168 5.305 15.109 1 98.62 87 TYR B C 1
ATOM 1749 O O . TYR B 1 87 ? -4.43 6.203 15.516 1 98.62 87 TYR B O 1
ATOM 1757 N N . SER B 1 88 ? -6.453 5.449 14.906 1 97.88 88 SER B N 1
ATOM 1758 C CA . SER B 1 88 ? -7.059 6.754 15.164 1 97.88 88 SER B CA 1
ATOM 1759 C C . SER B 1 88 ? -8.547 6.617 15.477 1 97.88 88 SER B C 1
ATOM 1761 O O . SER B 1 88 ? -9.133 5.547 15.289 1 97.88 88 SER B O 1
ATOM 1763 N N . THR B 1 89 ? -9.062 7.594 16.109 1 97.31 89 THR B N 1
ATOM 1764 C CA . THR B 1 89 ? -10.492 7.781 16.344 1 97.31 89 THR B CA 1
ATOM 1765 C C . THR B 1 89 ? -10.992 9.031 15.617 1 97.31 89 THR B C 1
ATOM 1767 O O . THR B 1 89 ? -10.43 10.117 15.781 1 97.31 89 THR B O 1
ATOM 1770 N N . LEU B 1 90 ? -12 8.891 14.789 1 95.38 90 LEU B N 1
ATOM 1771 C CA . LEU B 1 90 ? -12.57 10.016 14.055 1 95.38 90 LEU B CA 1
ATOM 1772 C C . LEU B 1 90 ? -13.258 10.992 15.008 1 95.38 90 LEU B C 1
ATOM 1774 O O . LEU B 1 90 ? -13.578 10.633 16.141 1 95.38 90 LEU B O 1
ATOM 1778 N N . ALA B 1 91 ? -13.57 12.203 14.523 1 92.56 91 ALA B N 1
ATOM 1779 C CA . ALA B 1 91 ? -14.203 13.242 15.32 1 92.56 91 ALA B CA 1
ATOM 1780 C C . ALA B 1 91 ? -15.57 12.797 15.828 1 92.56 91 ALA B C 1
ATOM 1782 O O . ALA B 1 91 ? -16 13.195 16.906 1 92.56 91 ALA B O 1
ATOM 1783 N N . ASP B 1 92 ? -16.234 11.914 15.07 1 91.06 92 ASP B N 1
ATOM 1784 C CA . ASP B 1 92 ? -17.562 11.461 15.43 1 91.06 92 ASP B CA 1
ATOM 1785 C C . ASP B 1 92 ? -17.516 10.242 16.344 1 91.06 92 ASP B C 1
ATOM 1787 O O . ASP B 1 92 ? -18.547 9.688 16.719 1 91.06 92 ASP B O 1
ATOM 1791 N N . GLY B 1 93 ? -16.297 9.789 16.609 1 93.69 93 GLY B N 1
ATOM 1792 C CA . GLY B 1 93 ? -16.141 8.75 17.609 1 93.69 93 GLY B CA 1
ATOM 1793 C C . GLY B 1 93 ? -15.828 7.387 17.016 1 93.69 93 GLY B C 1
ATOM 1794 O O . GLY B 1 93 ? -15.422 6.469 17.719 1 93.69 93 GLY B O 1
ATOM 1795 N N . ARG B 1 94 ? -15.945 7.18 15.805 1 94.81 94 ARG B N 1
ATOM 1796 C CA . ARG B 1 94 ? -15.672 5.898 15.164 1 94.81 94 ARG B CA 1
ATOM 1797 C C . ARG B 1 94 ? -14.172 5.633 15.086 1 94.81 94 ARG B C 1
ATOM 1799 O O . ARG B 1 94 ? -13.383 6.562 14.922 1 94.81 94 ARG B O 1
ATOM 1806 N N . GLU B 1 95 ? -13.828 4.359 15.195 1 96.31 95 GLU B N 1
ATOM 1807 C CA . GLU B 1 95 ? -12.438 3.951 15.039 1 96.31 95 GLU B CA 1
ATOM 1808 C C . GLU B 1 95 ? -12.039 3.887 13.562 1 96.31 95 GLU B C 1
ATOM 1810 O O . GLU B 1 95 ? -12.82 3.424 12.727 1 96.31 95 GLU B O 1
ATOM 1815 N N . TYR B 1 96 ? -10.898 4.355 13.273 1 97 96 TYR B N 1
ATOM 1816 C CA . TYR B 1 96 ? -10.297 4.246 11.945 1 97 96 TYR B CA 1
ATOM 1817 C C . TYR B 1 96 ? -8.859 3.734 12.039 1 97 96 TYR B C 1
ATOM 1819 O O . TYR B 1 96 ? -7.926 4.516 12.219 1 97 96 TYR B O 1
ATOM 1827 N N . ASN B 1 97 ? -8.672 2.438 11.914 1 98.31 97 ASN B N 1
ATOM 1828 C CA . ASN B 1 97 ? -7.379 1.763 11.922 1 98.31 97 ASN B CA 1
ATOM 1829 C C . ASN B 1 97 ? -7.035 1.199 10.547 1 98.31 97 ASN B C 1
ATOM 1831 O O . ASN B 1 97 ? -7.711 0.291 10.055 1 98.31 97 ASN B O 1
ATOM 1835 N N . ASN B 1 98 ? -6.039 1.757 9.93 1 98.5 98 ASN B N 1
ATOM 1836 C CA . ASN B 1 98 ? -5.68 1.396 8.562 1 98.5 98 ASN B CA 1
ATOM 1837 C C . ASN B 1 98 ? -4.211 0.997 8.461 1 98.5 98 ASN B C 1
ATOM 1839 O O . ASN B 1 98 ? -3.406 1.332 9.328 1 98.5 98 ASN B O 1
ATOM 1843 N N . ASP B 1 99 ? -3.869 0.191 7.477 1 98.62 99 ASP B N 1
ATOM 1844 C CA . ASP B 1 99 ? -2.498 -0.162 7.121 1 98.62 99 ASP B CA 1
ATOM 1845 C C . ASP B 1 99 ? -1.974 0.726 5.996 1 98.62 99 ASP B C 1
ATOM 1847 O O . ASP B 1 99 ? -2.709 1.049 5.062 1 98.62 99 ASP B O 1
ATOM 1851 N N . TYR B 1 100 ? -0.686 1.071 6.102 1 98.75 100 TYR B N 1
ATOM 1852 C CA . TYR B 1 100 ? -0.114 1.996 5.129 1 98.75 100 TYR B CA 1
ATOM 1853 C C . TYR B 1 100 ? 1.27 1.535 4.688 1 98.75 100 TYR B C 1
ATOM 1855 O O . TYR B 1 100 ? 1.998 0.907 5.457 1 98.75 100 TYR B O 1
ATOM 1863 N N . ILE B 1 101 ? 1.595 1.847 3.551 1 98.94 101 ILE B N 1
ATOM 1864 C CA . ILE B 1 101 ? 2.992 2.025 3.172 1 98.94 101 ILE B CA 1
ATOM 1865 C C . ILE B 1 101 ? 3.148 3.314 2.369 1 98.94 1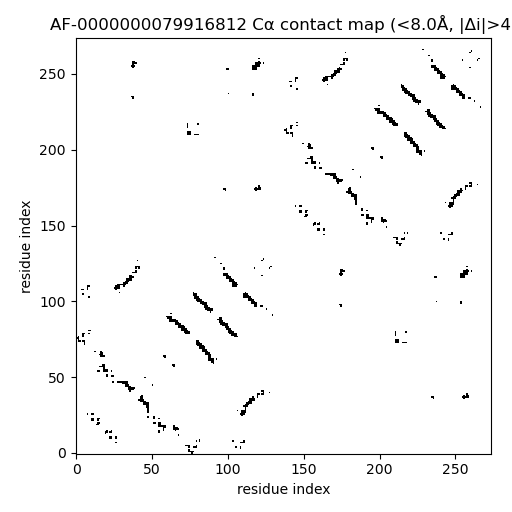01 ILE B C 1
ATOM 1867 O O . ILE B 1 101 ? 2.311 3.631 1.522 1 98.94 101 ILE B O 1
ATOM 1871 N N . PHE B 1 102 ? 4.133 4.117 2.695 1 98.94 102 PHE B N 1
ATOM 1872 C CA . PHE B 1 102 ? 4.496 5.359 2.018 1 98.94 102 PHE B CA 1
ATOM 1873 C C . PHE B 1 102 ? 5.824 5.211 1.287 1 98.94 102 PHE B C 1
ATOM 1875 O O . PHE B 1 102 ? 6.766 4.613 1.816 1 98.94 102 PHE B O 1
ATOM 1882 N N . MET B 1 103 ? 5.863 5.641 0.081 1 98.94 103 MET B N 1
ATOM 1883 C CA . MET B 1 103 ? 7.121 5.773 -0.65 1 98.94 103 MET B CA 1
ATOM 1884 C C . MET B 1 103 ? 7.52 7.242 -0.783 1 98.94 103 MET B C 1
ATOM 1886 O O . MET B 1 103 ? 6.891 7.992 -1.53 1 98.94 103 MET B O 1
ATOM 1890 N N . PHE B 1 104 ? 8.57 7.617 -0.096 1 98.94 104 PHE B N 1
ATOM 1891 C CA . PHE B 1 104 ? 9.062 8.992 -0.084 1 98.94 104 PHE B CA 1
ATOM 1892 C C . PHE B 1 104 ? 10.219 9.164 -1.06 1 98.94 104 PHE B C 1
ATOM 1894 O O . PHE B 1 104 ? 11.062 8.273 -1.193 1 98.94 104 PHE B O 1
ATOM 1901 N N . HIS B 1 105 ? 10.273 10.328 -1.669 1 98.94 105 HIS B N 1
ATOM 1902 C CA . HIS B 1 105 ? 11.406 10.789 -2.457 1 98.94 105 HIS B CA 1
ATOM 1903 C C . HIS B 1 105 ? 11.984 12.086 -1.881 1 98.94 105 HIS B C 1
ATOM 1905 O O . HIS B 1 105 ? 11.258 13.062 -1.692 1 98.94 105 HIS B O 1
ATOM 1911 N N . VAL B 1 106 ? 13.258 12.039 -1.594 1 98.81 106 VAL B N 1
ATOM 1912 C CA . VAL B 1 106 ? 13.914 13.109 -0.845 1 98.81 106 VAL B CA 1
ATOM 1913 C C . VAL B 1 106 ? 14.953 13.789 -1.727 1 98.81 106 VAL B C 1
ATOM 1915 O O . VAL B 1 106 ? 15.688 13.125 -2.463 1 98.81 106 VAL B O 1
ATOM 1918 N N . ARG B 1 107 ? 14.961 15.039 -1.746 1 98.25 107 ARG B N 1
ATOM 1919 C CA . ARG B 1 107 ? 15.953 15.875 -2.406 1 98.25 107 ARG B CA 1
ATOM 1920 C C . ARG B 1 107 ? 16.438 16.984 -1.478 1 98.25 107 ARG B C 1
ATOM 1922 O O . ARG B 1 107 ? 15.633 17.75 -0.942 1 98.25 107 ARG B O 1
ATOM 1929 N N . ASP B 1 108 ? 17.781 17.062 -1.233 1 96.56 108 ASP B N 1
ATOM 1930 C CA . ASP B 1 108 ? 18.406 18.109 -0.42 1 96.56 108 ASP B CA 1
ATOM 1931 C C . ASP B 1 108 ? 17.781 18.156 0.973 1 96.56 108 ASP B C 1
ATOM 1933 O O . ASP B 1 108 ? 17.469 19.234 1.475 1 96.56 108 ASP B O 1
ATOM 1937 N N . GLY B 1 109 ? 17.484 17.031 1.469 1 97.81 109 GLY B N 1
ATOM 1938 C CA . GLY B 1 109 ? 17.078 16.906 2.859 1 97.81 109 GLY B CA 1
ATOM 1939 C C . GLY B 1 109 ? 15.602 17.203 3.07 1 97.81 109 GLY B C 1
ATOM 1940 O O . GLY B 1 109 ? 15.141 17.328 4.207 1 97.81 109 GLY B O 1
ATOM 1941 N N . LYS B 1 110 ? 14.828 17.266 1.998 1 98.81 110 LYS B N 1
ATOM 1942 C CA . LYS B 1 110 ? 13.391 17.5 2.061 1 98.81 110 LYS B CA 1
ATOM 1943 C C . LYS B 1 110 ? 12.641 16.562 1.118 1 98.81 110 LYS B C 1
ATOM 1945 O O . LYS B 1 110 ? 13.211 16.047 0.154 1 98.81 110 LYS B O 1
ATOM 1950 N N . ILE B 1 111 ? 11.422 16.312 1.391 1 98.94 111 ILE B N 1
ATOM 1951 C CA . ILE B 1 111 ? 10.594 15.43 0.567 1 98.94 111 ILE B CA 1
ATOM 1952 C C . ILE B 1 111 ? 10.031 16.219 -0.617 1 98.94 111 ILE B C 1
ATOM 1954 O O . ILE B 1 111 ? 9.383 17.25 -0.434 1 98.94 111 ILE B O 1
ATOM 1958 N N . TYR B 1 112 ? 10.266 15.719 -1.816 1 98.94 112 TYR B N 1
ATOM 1959 C CA . TYR B 1 112 ? 9.695 16.422 -2.965 1 98.94 112 TYR B CA 1
ATOM 1960 C C . TYR B 1 112 ? 8.523 15.648 -3.551 1 98.94 112 TYR B C 1
ATOM 1962 O O . TYR B 1 112 ? 7.762 16.188 -4.359 1 98.94 112 TYR B O 1
ATOM 1970 N N . HIS B 1 113 ? 8.375 14.359 -3.148 1 98.94 113 HIS B N 1
ATOM 1971 C CA . HIS B 1 113 ? 7.242 13.555 -3.594 1 98.94 113 HIS B CA 1
ATOM 1972 C C . HIS B 1 113 ? 6.996 12.383 -2.654 1 98.94 113 HIS B C 1
ATOM 1974 O O . HIS B 1 113 ? 7.934 11.852 -2.059 1 98.94 113 HIS B O 1
ATOM 1980 N N . MET B 1 114 ? 5.746 11.992 -2.537 1 98.75 114 MET B N 1
ATOM 1981 C CA . MET B 1 114 ? 5.422 10.773 -1.796 1 98.75 114 MET B CA 1
ATOM 1982 C C . MET B 1 114 ? 4.176 10.109 -2.365 1 98.75 114 MET B C 1
ATOM 1984 O O . MET B 1 114 ? 3.227 10.789 -2.766 1 98.75 114 MET B O 1
ATOM 1988 N N . ASP B 1 115 ? 4.172 8.82 -2.457 1 98.88 115 ASP B N 1
ATOM 1989 C CA . ASP B 1 115 ? 3.008 7.984 -2.727 1 98.88 115 ASP B CA 1
ATOM 1990 C C . ASP B 1 115 ? 2.506 7.312 -1.451 1 98.88 115 ASP B C 1
ATOM 1992 O O . ASP B 1 115 ? 3.305 6.84 -0.639 1 98.88 115 ASP B O 1
ATOM 1996 N N . GLU B 1 116 ? 1.247 7.316 -1.323 1 98.88 116 GLU B N 1
ATOM 1997 C CA . GLU B 1 116 ? 0.601 6.625 -0.212 1 98.88 116 GLU B CA 1
ATOM 1998 C C . GLU B 1 116 ? -0.255 5.461 -0.709 1 98.88 116 GLU B C 1
ATOM 2000 O O . GLU B 1 116 ? -1.044 5.621 -1.643 1 98.88 116 GLU B O 1
ATOM 2005 N N . TYR B 1 117 ? -0.106 4.293 -0.144 1 98.88 117 TYR B N 1
ATOM 2006 C CA . TYR B 1 117 ? -0.965 3.133 -0.339 1 98.88 117 TYR B CA 1
ATOM 2007 C C . TYR B 1 117 ? -1.665 2.746 0.958 1 98.88 117 TYR B C 1
ATOM 2009 O O . TYR B 1 117 ? -1.021 2.602 2 1 98.88 117 TYR B O 1
ATOM 2017 N N . THR B 1 118 ? -2.934 2.65 0.915 1 98.69 118 THR B N 1
ATOM 2018 C CA . THR B 1 118 ? -3.748 2.34 2.084 1 98.69 118 THR B CA 1
ATOM 2019 C C . THR B 1 118 ? -4.898 1.412 1.711 1 98.69 118 THR B C 1
ATOM 2021 O O . THR B 1 118 ? -5.094 1.098 0.535 1 98.69 118 THR B O 1
ATOM 2024 N N . ASP B 1 119 ? -5.637 0.842 2.729 1 98.69 119 ASP B N 1
ATOM 2025 C CA . ASP B 1 119 ? -6.891 0.135 2.488 1 98.69 119 ASP B CA 1
ATOM 2026 C C . ASP B 1 119 ? -7.984 1.096 2.029 1 98.69 119 ASP B C 1
ATOM 2028 O O . ASP B 1 119 ? -8.727 1.641 2.852 1 98.69 119 ASP B O 1
ATOM 2032 N N . THR B 1 120 ? -8.133 1.191 0.714 1 98.5 120 THR B N 1
ATOM 2033 C CA . THR B 1 120 ? -9.023 2.193 0.134 1 98.5 120 THR B CA 1
ATOM 2034 C C . THR B 1 120 ? -10.484 1.83 0.385 1 98.5 120 THR B C 1
ATOM 2036 O O . THR B 1 120 ? -11.336 2.713 0.509 1 98.5 120 THR B O 1
ATOM 2039 N N . LYS B 1 121 ? -10.758 0.551 0.417 1 97.94 121 LYS B N 1
ATOM 2040 C CA . LYS B 1 121 ? -12.109 0.124 0.748 1 97.94 121 LYS B CA 1
ATOM 2041 C C . LYS B 1 121 ? -12.516 0.607 2.139 1 97.94 121 LYS B C 1
ATOM 2043 O O . LYS B 1 121 ? -13.57 1.217 2.305 1 97.94 121 LYS B O 1
ATOM 2048 N N . LEU B 1 122 ? -11.664 0.372 3.09 1 97.75 122 LEU B N 1
ATOM 2049 C CA . LEU B 1 122 ? -11.906 0.822 4.453 1 97.75 122 LEU B CA 1
ATOM 2050 C C . LEU B 1 122 ? -12.07 2.338 4.508 1 97.75 122 LEU B C 1
ATOM 2052 O O . LEU B 1 122 ? -12.977 2.846 5.168 1 97.75 122 LEU B O 1
ATOM 2056 N N . ALA B 1 123 ? -11.18 3.064 3.834 1 96.94 123 ALA B N 1
ATOM 2057 C CA . ALA B 1 123 ? -11.227 4.523 3.832 1 96.94 123 ALA B CA 1
ATOM 2058 C C . ALA B 1 123 ? -12.578 5.027 3.316 1 96.94 123 ALA B C 1
ATOM 2060 O O . ALA B 1 123 ? -13.195 5.895 3.93 1 96.94 123 ALA B O 1
ATOM 2061 N N . ASP B 1 124 ? -12.938 4.473 2.174 1 95.69 124 ASP B N 1
ATOM 2062 C CA . ASP B 1 124 ? -14.188 4.918 1.565 1 95.69 124 ASP B CA 1
ATOM 2063 C C . ASP B 1 124 ? -15.375 4.602 2.467 1 95.69 124 ASP B C 1
ATOM 2065 O O . ASP B 1 124 ? -16.25 5.445 2.67 1 95.69 124 ASP B O 1
ATOM 2069 N N . GLU B 1 125 ? -15.453 3.469 3.025 1 94.31 125 GLU B N 1
ATOM 2070 C CA . GLU B 1 125 ? -16.578 3.025 3.852 1 94.31 125 GLU B CA 1
ATOM 2071 C C . GLU B 1 125 ? -16.656 3.838 5.141 1 94.31 125 GLU B C 1
ATOM 2073 O O . GLU B 1 125 ? -17.75 4.203 5.578 1 94.31 125 GLU B O 1
ATOM 2078 N N . THR B 1 126 ? -15.547 4.195 5.715 1 93.88 126 THR B N 1
ATOM 2079 C CA . THR B 1 126 ? -15.539 4.828 7.031 1 93.88 126 THR B CA 1
ATOM 2080 C C . THR B 1 126 ? -15.586 6.348 6.902 1 93.88 126 THR B C 1
ATOM 2082 O O . THR B 1 126 ? -16.391 7.008 7.562 1 93.88 126 THR B O 1
ATOM 2085 N N . LEU B 1 127 ? -14.766 6.926 6.074 1 88.75 127 LEU B N 1
ATOM 2086 C CA . LEU B 1 127 ? -14.648 8.375 5.98 1 88.75 127 LEU B CA 1
ATOM 2087 C C . LEU B 1 127 ? -15.828 8.969 5.223 1 88.75 127 LEU B C 1
ATOM 2089 O O . LEU B 1 127 ? -16.297 10.062 5.555 1 88.75 127 LEU B O 1
ATOM 2093 N N . LEU B 1 128 ? -16.281 8.312 4.164 1 79.25 128 LEU B N 1
ATOM 2094 C CA . LEU B 1 128 ? -17.453 8.797 3.436 1 79.25 128 LEU B CA 1
ATOM 2095 C C . LEU B 1 128 ? -18.688 8.828 4.34 1 79.25 128 LEU B C 1
ATOM 2097 O O . LEU B 1 128 ? -19.516 9.734 4.238 1 79.25 128 LEU B O 1
ATOM 2101 N N . GLU B 1 129 ? -18.812 7.859 5.078 1 79.5 129 GLU B N 1
ATOM 2102 C CA . GLU B 1 129 ? -19.938 7.824 6.023 1 79.5 129 GLU B CA 1
ATOM 2103 C C . GLU B 1 129 ? -19.891 9.016 6.973 1 79.5 129 GLU B C 1
ATOM 2105 O O . GLU B 1 129 ? -20.922 9.602 7.293 1 79.5 129 GLU B O 1
ATOM 2110 N N . MET B 1 130 ? -18.766 9.367 7.355 1 76.25 130 MET B N 1
ATOM 2111 C CA . MET B 1 130 ? -18.594 10.492 8.266 1 76.25 130 MET B CA 1
ATOM 2112 C C . MET B 1 130 ? -18.953 11.805 7.57 1 76.25 130 MET B C 1
ATOM 2114 O O . MET B 1 130 ? -19.656 12.641 8.141 1 76.25 130 MET B O 1
ATOM 2118 N N . MET B 1 131 ? -18.516 11.938 6.375 1 72.5 131 MET B N 1
ATOM 2119 C CA . MET B 1 131 ? -18.766 13.164 5.625 1 72.5 131 MET B CA 1
ATOM 2120 C C . MET B 1 131 ? -20.25 13.305 5.309 1 72.5 131 MET B C 1
ATOM 2122 O O . MET B 1 131 ? -20.797 14.406 5.348 1 72.5 131 MET B O 1
ATOM 2126 N N . ALA B 1 132 ? -20.891 12.203 5.043 1 74.88 132 ALA B N 1
ATOM 2127 C CA . ALA B 1 132 ? -22.312 12.203 4.758 1 74.88 132 ALA B CA 1
ATOM 2128 C C . ALA B 1 132 ? -23.125 12.57 6 1 74.88 132 ALA B C 1
ATOM 2130 O O . ALA B 1 132 ? -24.125 13.297 5.914 1 74.88 132 ALA B O 1
ATOM 2131 N N . GLU B 1 133 ? -22.672 12.18 7.074 1 69.25 133 GLU B N 1
ATOM 2132 C CA . GLU B 1 133 ? -23.359 12.453 8.336 1 69.25 133 GLU B CA 1
ATOM 2133 C C . GLU B 1 133 ? -23.172 13.906 8.766 1 69.25 133 GLU B C 1
ATOM 2135 O O . GLU B 1 133 ? -24.078 14.516 9.336 1 69.25 133 GLU B O 1
ATOM 2140 N N . GLN B 1 134 ? -22.094 14.422 8.398 1 68.62 134 GLN B N 1
ATOM 2141 C CA . GLN B 1 134 ? -21.812 15.805 8.758 1 68.62 134 GLN B CA 1
ATOM 2142 C C . GLN B 1 134 ? -22.562 16.781 7.852 1 68.62 134 GLN B C 1
ATOM 2144 O O . GLN B 1 134 ? -22.891 17.891 8.258 1 68.62 134 GLN B O 1
ATOM 2149 N N . SER B 1 135 ? -22.828 16.359 6.613 1 65.62 135 SER B N 1
ATOM 2150 C CA . SER B 1 135 ? -23.578 17.203 5.68 1 65.62 135 SER B CA 1
ATOM 2151 C C . SER B 1 135 ? -25.062 17.234 6.012 1 65.62 135 SER B C 1
ATOM 2153 O O . SER B 1 135 ? -25.781 18.141 5.602 1 65.62 135 SER B O 1
ATOM 2155 N N . VAL B 1 136 ? -25.625 16.141 6.629 1 64.56 136 VAL B N 1
ATOM 2156 C CA . VAL B 1 136 ? -27.047 16.078 6.969 1 64.56 136 VAL B CA 1
ATOM 2157 C C . VAL B 1 136 ? -27.297 16.812 8.281 1 64.56 136 VAL B C 1
ATOM 2159 O O . VAL B 1 136 ? -28.438 17.172 8.594 1 64.56 136 VAL B O 1
ATOM 2162 N N . GLU B 1 137 ? -26.297 17.031 9.094 1 49.41 137 GLU B N 1
ATOM 2163 C CA . GLU B 1 137 ? -26.5 17.797 10.312 1 49.41 137 GLU B CA 1
ATOM 2164 C C . GLU B 1 137 ? -26.344 19.297 10.062 1 49.41 137 GLU B C 1
ATOM 2166 O O . GLU B 1 137 ? -27.094 20.109 10.594 1 49.41 137 GLU B O 1
#

Sequence (274 aa):
MTEKNKEVAMNYLKALGEGDPVLMDSVLTEDFDTLARGTAKICGRRTREETVAFVAAVSSLFKNGIRFEFESVTAEADRVACQLKGYSTLADGREYNNDYIFMFHVRDGKIYHMDEYTDTKLADETLLEMMAEQSVEMTEKNKEVAMNYLKALGEGDPVLMDSVLTEDFDTLARGTAKICGRRTREETVAFVAAVSSLFKNGIRFEFESVTAEADRVACQLKGYSTLADGREYNNDYIFMFHVRDGKIYHMDEYTDTKLADETLLEMMAEQSVE

Secondary structure (DSSP, 8-state):
-HHHHHHHHHHHHHHHHHT-HHHHHHTEEEEEEEEE-SSSTT-EEEEHHHHHHHHHTHHHHEEEEEEEEEEEEEEETTEEEEEEEEEEEETTS-EEEEEEEEEEEEETTEEEEEEEEE-HHHHHHHHHHHHHHHHH-/-HHHHHHHHHHHHHHHHHT-HHHHHHTEEEEEEEEE-SSSTT-EEEEHHHHHHHHHHHHHHEEEEEEEEEEEEEEETTEEEEEEEEEEEETTS-EEEEEEEEEEEEETTEEEEEEEEE-HHHHHHHHHHHHHHHHH-

Organism: NCBI:txid1990687